Protein AF-A0A940B5H7-F1 (afdb_monomer)

pLDDT: mean 89.67, std 10.45, range [45.38, 97.81]

Nearest PDB structures (foldseek):
  7avo-assembly1_A  TM=5.463E-01  e=2.627E+00  Candidatus Actinomarina minuta
  7unh-assembly1_A  TM=2.927E-01  e=2.299E-01  synthetic construct
  7q37-assembly1_A  TM=5.299E-01  e=8.309E+00  Candidatus Actinomarina minuta
  7a0g-assembly1_DDD  TM=2.177E-01  e=2.404E+00  Serratia marcescens
  5i6j-assembly1_A-2  TM=1.287E-01  e=7.275E+00  Homo sapiens

Solvent-accessible surface area (backbone atoms only — not comparable to full-atom values): 13090 Å² total; per-residue (Å²): 108,76,65,59,54,52,54,50,51,63,57,44,53,58,41,49,51,51,33,53,53,52,30,56,53,29,53,53,48,30,78,74,63,68,39,66,37,37,50,30,42,30,53,18,36,49,27,46,37,49,20,54,51,47,50,56,52,44,53,71,75,38,75,88,57,79,77,91,67,60,62,39,54,58,22,48,41,50,20,31,48,23,45,26,48,21,45,53,62,63,37,95,54,92,68,90,49,66,70,54,49,52,50,23,49,54,55,27,50,51,51,27,51,50,47,23,70,74,70,68,47,46,72,57,30,49,59,42,29,54,38,45,22,46,26,48,31,30,27,54,42,27,25,60,62,49,61,57,60,57,79,64,55,53,49,52,50,53,51,47,53,51,52,29,53,50,23,51,56,42,35,80,73,46,57,75,72,54,15,55,52,24,42,52,52,20,51,52,44,45,50,50,50,50,51,50,41,50,51,51,43,52,51,39,59,75,68,64,50,56,42,55,30,47,26,17,44,24,41,39,36,27,53,48,26,50,51,42,26,80,72,42,58,76,71,55,21,55,51,25,49,53,51,25,48,52,25,48,54,50,24,53,59,20,45,52,48,43,58,75,75,107

Radius of gyration: 18.03 Å; Cα contacts (8 Å, |Δi|>4): 300; chains: 1; bounding box: 50×34×57 Å

Structure (mmCIF, N/CA/C/O backbone):
data_AF-A0A940B5H7-F1
#
_entry.id   AF-A0A940B5H7-F1
#
l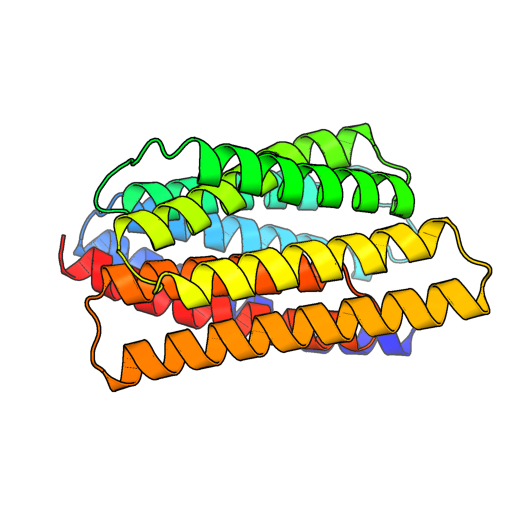oop_
_atom_site.group_PDB
_atom_site.id
_atom_site.type_symbol
_atom_site.label_atom_id
_atom_site.label_alt_id
_atom_site.label_comp_id
_atom_site.label_asym_id
_atom_site.label_entity_id
_atom_site.label_seq_id
_atom_site.pdbx_PDB_ins_code
_atom_site.Cartn_x
_atom_site.Cartn_y
_atom_site.Cartn_z
_atom_site.occupancy
_atom_site.B_iso_or_equiv
_atom_site.auth_seq_id
_atom_site.auth_comp_id
_atom_site.auth_asym_id
_atom_site.auth_atom_id
_atom_site.pdbx_PDB_model_num
ATOM 1 N N . MET A 1 1 ? 22.464 8.178 -12.416 1.00 49.28 1 MET A N 1
ATOM 2 C CA . MET A 1 1 ? 23.039 7.084 -11.591 1.00 49.28 1 MET A CA 1
ATOM 3 C C . MET A 1 1 ? 23.517 7.570 -10.222 1.00 49.28 1 MET A C 1
ATOM 5 O O . MET A 1 1 ? 22.815 7.302 -9.264 1.00 49.28 1 MET A O 1
ATOM 9 N N . ALA A 1 2 ? 24.623 8.319 -10.076 1.00 52.00 2 ALA A N 1
ATOM 10 C CA . ALA A 1 2 ? 25.066 8.790 -8.744 1.00 52.00 2 ALA A CA 1
ATOM 11 C C . ALA A 1 2 ? 24.099 9.803 -8.087 1.00 52.00 2 ALA A C 1
ATOM 13 O O . ALA A 1 2 ? 23.917 9.801 -6.873 1.00 52.00 2 ALA A O 1
ATOM 14 N N . GLU A 1 3 ? 23.453 10.645 -8.897 1.00 56.12 3 GLU A N 1
ATOM 15 C CA . GLU A 1 3 ? 22.497 11.657 -8.429 1.00 56.12 3 GLU A CA 1
ATOM 16 C C . GLU A 1 3 ? 21.170 11.028 -7.959 1.00 56.12 3 GLU A C 1
ATOM 18 O O . GLU A 1 3 ? 20.660 11.384 -6.899 1.00 56.12 3 GLU A O 1
ATOM 23 N N . ASP A 1 4 ? 20.674 10.009 -8.669 1.00 57.50 4 ASP A N 1
ATOM 24 C CA . ASP A 1 4 ? 19.438 9.288 -8.319 1.00 57.50 4 ASP A CA 1
ATOM 25 C C . ASP A 1 4 ? 19.580 8.471 -7.024 1.00 57.50 4 ASP A C 1
ATOM 27 O O . ASP A 1 4 ? 18.662 8.434 -6.200 1.00 57.50 4 ASP A O 1
ATOM 31 N N . VAL A 1 5 ? 20.756 7.869 -6.801 1.00 61.75 5 VAL A N 1
ATOM 32 C CA . VAL A 1 5 ? 21.091 7.156 -5.554 1.00 61.75 5 VAL A CA 1
ATOM 33 C C . VAL A 1 5 ? 21.125 8.127 -4.373 1.00 61.75 5 VAL A C 1
ATOM 35 O O . VAL A 1 5 ? 20.568 7.847 -3.312 1.00 61.75 5 VAL A O 1
ATOM 38 N N . PHE A 1 6 ? 21.718 9.308 -4.559 1.00 64.38 6 PHE A N 1
ATOM 39 C CA . PHE A 1 6 ? 21.801 10.322 -3.511 1.00 64.38 6 PHE A CA 1
ATOM 40 C C . PHE A 1 6 ? 20.422 10.881 -3.124 1.00 64.38 6 PHE A C 1
ATOM 42 O O . PHE A 1 6 ? 20.125 11.024 -1.936 1.00 64.38 6 PHE A O 1
ATOM 49 N N . VAL A 1 7 ? 19.550 11.140 -4.105 1.00 65.12 7 VAL A N 1
ATOM 50 C CA . VAL A 1 7 ? 18.165 11.578 -3.855 1.00 65.12 7 VAL A CA 1
ATOM 51 C C . VAL A 1 7 ? 17.375 10.499 -3.114 1.00 65.12 7 VAL A C 1
ATOM 53 O O . VAL A 1 7 ? 16.709 10.805 -2.125 1.00 65.12 7 VAL A O 1
ATOM 56 N N . SER A 1 8 ? 17.502 9.237 -3.526 1.00 64.06 8 SER A N 1
ATOM 57 C CA . SER A 1 8 ? 16.818 8.112 -2.876 1.00 64.06 8 SER A CA 1
ATOM 58 C C . SER A 1 8 ? 17.251 7.955 -1.411 1.00 64.06 8 SER A C 1
ATOM 60 O O . SER A 1 8 ? 16.407 7.815 -0.527 1.00 64.06 8 SER A O 1
ATOM 62 N N . LEU A 1 9 ? 18.551 8.092 -1.117 1.00 69.56 9 LEU A N 1
ATOM 63 C CA . LEU A 1 9 ? 19.082 8.068 0.253 1.00 69.56 9 LEU A CA 1
ATOM 64 C C . LEU A 1 9 ? 18.557 9.229 1.114 1.00 69.56 9 LEU A C 1
ATOM 66 O O . LEU A 1 9 ? 18.200 9.020 2.276 1.00 69.56 9 LEU A O 1
ATOM 70 N N . ILE A 1 10 ? 18.466 10.442 0.555 1.00 77.81 10 ILE A N 1
ATOM 71 C CA . ILE A 1 10 ? 17.907 11.608 1.261 1.00 77.81 10 ILE A CA 1
ATOM 72 C C . ILE A 1 10 ? 16.442 11.385 1.632 1.00 77.81 10 ILE A C 1
ATOM 74 O O . ILE A 1 10 ? 16.028 11.827 2.701 1.00 77.81 10 ILE A O 1
ATOM 78 N N . LEU A 1 11 ? 15.659 10.726 0.776 1.00 77.94 11 LEU A N 1
ATOM 79 C CA . LEU A 1 11 ? 14.243 10.452 1.033 1.00 77.94 11 LEU A CA 1
ATOM 80 C C . LEU A 1 11 ? 14.038 9.288 2.011 1.00 77.94 11 LEU A C 1
ATOM 82 O O . LEU A 1 11 ? 13.085 9.302 2.796 1.00 77.94 11 LEU A O 1
ATOM 86 N N . LEU A 1 12 ? 14.966 8.332 2.031 1.00 79.31 12 LEU A N 1
ATOM 87 C CA . LEU A 1 12 ? 14.898 7.160 2.896 1.00 79.31 12 LEU A CA 1
ATOM 88 C C . LEU A 1 12 ? 15.217 7.480 4.368 1.00 79.31 12 LEU A C 1
ATOM 90 O O . LEU A 1 12 ? 14.612 6.902 5.269 1.00 79.31 12 LEU A O 1
ATOM 94 N N . ILE A 1 13 ? 16.094 8.453 4.649 1.00 83.31 13 ILE A N 1
ATOM 95 C CA . ILE A 1 13 ? 16.407 8.886 6.028 1.00 83.31 13 ILE A CA 1
ATOM 96 C C . ILE A 1 13 ? 15.153 9.383 6.789 1.00 83.31 13 ILE A C 1
ATOM 98 O O . ILE A 1 13 ? 14.911 8.922 7.914 1.00 83.31 13 ILE A O 1
ATOM 102 N N . PRO A 1 14 ? 14.327 10.294 6.231 1.00 86.19 14 PRO A N 1
ATOM 103 C CA . PRO A 1 14 ? 13.038 10.660 6.802 1.00 86.19 14 PRO A CA 1
ATOM 104 C C . PRO A 1 14 ? 12.120 9.460 7.024 1.00 86.19 14 PRO A C 1
ATOM 106 O O . PRO A 1 14 ? 11.520 9.370 8.094 1.00 86.19 14 PRO A O 1
ATOM 109 N N . GLN A 1 15 ? 12.030 8.532 6.068 1.00 89.19 15 GLN A N 1
ATOM 110 C CA . GLN A 1 15 ? 11.175 7.349 6.186 1.00 89.19 15 GLN A CA 1
ATOM 111 C C . GLN A 1 15 ? 11.607 6.442 7.341 1.00 89.19 15 GLN A C 1
ATOM 113 O O . GLN A 1 15 ? 10.791 6.134 8.210 1.00 89.19 15 GLN A O 1
ATOM 118 N N . VAL A 1 16 ? 12.897 6.114 7.433 1.00 90.00 16 VAL A N 1
ATOM 119 C CA . VAL A 1 16 ? 13.492 5.352 8.546 1.00 90.00 16 VAL A CA 1
ATOM 120 C C . VAL A 1 16 ? 13.221 6.043 9.885 1.00 90.00 16 VAL A C 1
ATOM 122 O O . VAL A 1 16 ? 12.816 5.403 10.859 1.00 90.00 16 VAL A O 1
ATOM 125 N N . THR A 1 17 ? 13.380 7.368 9.936 1.00 90.94 17 THR A N 1
ATOM 126 C CA . THR A 1 17 ? 13.116 8.160 11.146 1.00 90.94 17 THR A CA 1
ATOM 127 C C . THR A 1 17 ? 11.639 8.091 11.541 1.00 90.94 17 THR A C 1
ATOM 129 O O . THR A 1 17 ? 11.314 7.851 12.706 1.00 90.94 17 THR A O 1
ATOM 132 N N . VAL A 1 18 ? 10.729 8.261 10.579 1.00 94.75 18 VAL A N 1
ATOM 133 C CA . VAL A 1 18 ? 9.282 8.156 10.794 1.00 94.75 18 VAL A CA 1
ATOM 134 C C . VAL A 1 18 ? 8.918 6.756 11.278 1.00 94.75 18 VAL A C 1
ATOM 136 O O . VAL A 1 18 ? 8.227 6.635 12.288 1.00 94.75 18 VAL A O 1
ATOM 139 N N . LEU A 1 19 ? 9.414 5.701 10.632 1.00 94.31 19 LEU A N 1
ATOM 140 C CA . LEU A 1 19 ? 9.164 4.318 11.035 1.00 94.31 19 LEU A CA 1
ATOM 141 C C . LEU A 1 19 ? 9.640 4.053 12.468 1.00 94.31 19 LEU A C 1
ATOM 143 O O . LEU A 1 19 ? 8.871 3.522 13.269 1.00 94.31 19 LEU A O 1
ATOM 147 N N . ALA A 1 20 ? 10.843 4.499 12.841 1.00 94.75 20 ALA A N 1
ATOM 148 C CA . ALA A 1 20 ? 11.355 4.362 14.206 1.00 94.75 20 ALA A CA 1
ATOM 149 C C . ALA A 1 20 ? 10.456 5.061 15.247 1.00 94.75 20 ALA A C 1
ATOM 151 O O . ALA A 1 20 ? 10.146 4.492 16.301 1.00 94.75 20 ALA A O 1
ATOM 152 N N . LEU A 1 21 ? 9.971 6.269 14.941 1.00 96.50 21 LEU A N 1
ATOM 153 C CA . LEU A 1 21 ? 9.022 6.985 15.799 1.00 96.50 21 LEU A CA 1
ATOM 154 C C . LEU A 1 21 ? 7.681 6.246 15.906 1.00 96.50 21 LEU A C 1
ATOM 156 O O . LEU A 1 21 ? 7.129 6.121 17.003 1.00 96.50 21 LEU A O 1
ATOM 160 N N . LEU A 1 22 ? 7.159 5.721 14.796 1.00 96.69 22 LEU A N 1
ATOM 161 C CA . LEU A 1 22 ? 5.904 4.968 14.777 1.00 96.69 22 LEU A CA 1
ATOM 162 C C . LEU A 1 22 ? 6.018 3.637 15.535 1.00 96.69 22 LEU A C 1
ATOM 164 O O . LEU A 1 22 ? 5.068 3.260 16.227 1.00 96.69 22 LEU A O 1
ATOM 168 N N . VAL A 1 23 ? 7.175 2.966 15.495 1.00 96.81 23 VAL A N 1
ATOM 169 C CA . VAL A 1 23 ? 7.475 1.800 16.345 1.00 96.81 23 VAL A CA 1
ATOM 170 C C . VAL A 1 23 ? 7.365 2.191 17.819 1.00 96.81 23 VAL A C 1
ATOM 172 O O . VAL A 1 23 ? 6.607 1.564 18.562 1.00 96.81 23 VAL A O 1
ATOM 175 N N . ALA A 1 24 ? 8.038 3.264 18.246 1.00 95.62 24 ALA A N 1
ATOM 176 C CA . ALA A 1 24 ? 7.990 3.724 19.635 1.00 95.62 24 ALA A CA 1
ATOM 177 C C . ALA A 1 24 ? 6.558 4.072 20.090 1.00 95.62 24 ALA A C 1
ATOM 179 O O . ALA A 1 24 ? 6.124 3.667 21.175 1.00 95.62 24 ALA A O 1
ATOM 180 N N . VAL A 1 25 ? 5.791 4.765 19.242 1.00 94.44 25 VAL A N 1
ATOM 181 C CA . VAL A 1 25 ? 4.377 5.085 19.498 1.00 94.44 25 VAL A CA 1
ATOM 182 C C . VAL A 1 25 ? 3.536 3.814 19.647 1.00 94.44 25 VAL A C 1
ATOM 184 O O . VAL A 1 25 ? 2.730 3.717 20.577 1.00 94.44 25 VAL A O 1
ATOM 187 N N . THR A 1 26 ? 3.741 2.824 18.778 1.00 94.50 26 THR A N 1
ATOM 188 C CA . THR A 1 26 ? 2.962 1.578 18.776 1.00 94.50 26 THR A CA 1
ATOM 189 C C . THR A 1 26 ? 3.304 0.688 19.976 1.00 94.50 26 THR A C 1
ATOM 191 O O . THR A 1 26 ? 2.398 0.132 20.597 1.00 94.50 26 THR A O 1
ATOM 194 N N . ILE A 1 27 ? 4.568 0.643 20.421 1.00 95.25 27 ILE A N 1
ATOM 195 C CA . ILE A 1 27 ? 4.949 0.008 21.700 1.00 95.25 27 ILE A CA 1
ATOM 196 C C . ILE A 1 27 ? 4.182 0.648 22.866 1.00 95.25 27 ILE A C 1
ATOM 198 O O . ILE A 1 27 ? 3.672 -0.049 23.749 1.00 95.25 27 ILE A O 1
ATOM 202 N N . GLY A 1 28 ? 4.048 1.977 22.858 1.00 92.25 28 GLY A N 1
ATOM 203 C CA . GLY A 1 28 ? 3.231 2.700 23.830 1.00 92.25 28 GLY A CA 1
ATOM 204 C C . GLY A 1 28 ? 1.756 2.280 23.814 1.00 92.25 28 GLY A C 1
ATOM 205 O O . GLY A 1 28 ? 1.142 2.181 24.877 1.00 92.25 28 GLY A O 1
ATOM 206 N N . MET A 1 29 ? 1.190 1.986 22.638 1.00 93.12 29 MET A N 1
ATOM 207 C CA . MET A 1 29 ? -0.180 1.469 22.505 1.00 93.12 29 MET A CA 1
ATOM 208 C C . MET A 1 29 ? -0.328 0.069 23.110 1.00 93.12 29 MET A C 1
ATOM 210 O O . MET A 1 29 ? -1.293 -0.170 23.839 1.00 93.12 29 MET A O 1
ATOM 214 N N . ILE A 1 30 ? 0.639 -0.826 22.873 1.00 93.81 30 ILE A N 1
ATOM 215 C CA . ILE A 1 30 ? 0.649 -2.188 23.435 1.00 93.81 30 ILE A CA 1
ATOM 216 C C . ILE A 1 30 ? 0.641 -2.130 24.961 1.00 93.81 30 ILE A C 1
ATOM 218 O O . ILE A 1 30 ? -0.200 -2.762 25.592 1.00 93.81 30 ILE A O 1
ATOM 222 N N . ARG A 1 31 ? 1.517 -1.313 25.560 1.00 92.31 31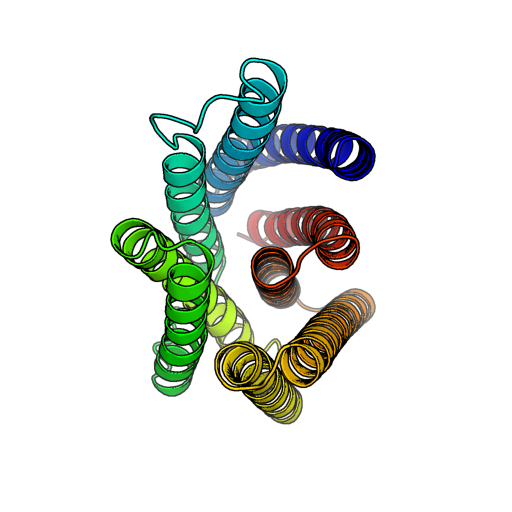 ARG A N 1
ATOM 223 C CA . ARG A 1 31 ? 1.605 -1.173 27.024 1.00 92.31 31 ARG A CA 1
ATOM 224 C C . ARG A 1 31 ? 0.311 -0.670 27.669 1.00 92.31 31 ARG A C 1
ATOM 226 O O . ARG A 1 31 ? 0.081 -0.949 28.838 1.00 92.31 31 ARG A O 1
ATOM 233 N N . ARG A 1 32 ? -0.505 0.094 26.936 1.00 90.38 32 ARG A N 1
ATOM 234 C CA . ARG A 1 32 ? -1.756 0.679 27.447 1.00 90.38 32 ARG A CA 1
ATOM 235 C C . ARG A 1 32 ? -2.974 -0.217 27.254 1.00 90.38 32 ARG A C 1
ATOM 237 O O . ARG A 1 32 ? -3.865 -0.180 28.089 1.00 90.38 32 ARG A O 1
ATOM 244 N N . THR A 1 33 ? -3.032 -0.956 26.149 1.00 90.62 33 THR A N 1
ATOM 245 C CA . THR A 1 33 ? -4.258 -1.654 25.716 1.00 90.62 33 THR A CA 1
ATOM 246 C C . THR A 1 33 ? -4.117 -3.170 25.642 1.00 90.62 33 THR A C 1
ATOM 248 O O . THR A 1 33 ? -5.121 -3.868 25.645 1.00 90.62 33 THR A O 1
ATOM 251 N N . GLY A 1 34 ? -2.897 -3.706 25.524 1.00 88.19 34 GLY A N 1
ATOM 252 C CA . GLY A 1 34 ? -2.678 -5.132 25.257 1.00 88.19 34 GLY A CA 1
ATOM 253 C C . GLY A 1 34 ? -3.253 -5.619 23.917 1.00 88.19 34 GLY A C 1
ATOM 254 O O . GLY A 1 34 ? -3.374 -6.823 23.708 1.00 88.19 34 GLY A O 1
ATOM 255 N N . SER A 1 35 ? -3.629 -4.711 23.007 1.00 92.88 35 SER A N 1
ATOM 256 C CA . SER A 1 35 ? -4.325 -5.061 21.765 1.00 92.88 35 SER A CA 1
ATOM 257 C C . SER A 1 35 ? -3.445 -5.868 20.808 1.00 92.88 35 SER A C 1
ATOM 259 O O . SER A 1 35 ? -2.360 -5.426 20.425 1.00 92.88 35 SER A O 1
ATOM 261 N N . ILE A 1 36 ? -3.955 -7.010 20.331 1.00 93.69 36 ILE A N 1
ATOM 262 C CA . ILE A 1 36 ? -3.268 -7.847 19.334 1.00 93.69 36 ILE A CA 1
ATOM 263 C C . ILE A 1 36 ? -3.014 -7.098 18.017 1.00 93.69 36 ILE A C 1
ATOM 265 O O . ILE A 1 36 ? -1.987 -7.299 17.378 1.00 93.69 36 ILE A O 1
ATOM 269 N N . THR A 1 37 ? -3.899 -6.167 17.647 1.00 94.12 37 THR A N 1
ATOM 270 C CA . THR A 1 37 ? -3.709 -5.289 16.485 1.00 94.12 37 THR A CA 1
ATOM 271 C C . THR A 1 37 ? -2.467 -4.422 16.648 1.00 94.12 37 THR A C 1
ATOM 273 O O . THR A 1 37 ? -1.697 -4.278 15.705 1.00 94.12 37 THR A O 1
ATOM 276 N N . ALA A 1 38 ? -2.237 -3.870 17.844 1.00 94.81 38 ALA A N 1
ATOM 277 C CA . ALA A 1 38 ? -1.039 -3.079 18.114 1.00 94.81 38 ALA A CA 1
ATOM 278 C C . ALA A 1 38 ? 0.230 -3.949 18.090 1.00 94.81 38 ALA A C 1
ATOM 280 O O . ALA A 1 38 ? 1.275 -3.481 17.647 1.00 94.81 38 ALA A O 1
ATOM 281 N N . VAL A 1 39 ? 0.133 -5.217 18.508 1.00 96.12 39 VAL A N 1
ATOM 282 C CA . VAL A 1 39 ? 1.235 -6.187 18.410 1.00 96.12 39 VAL A CA 1
ATOM 283 C C . VAL A 1 39 ? 1.577 -6.485 16.948 1.00 96.12 39 VAL A C 1
ATOM 285 O O . VAL A 1 39 ? 2.731 -6.336 16.559 1.00 96.12 39 VAL A O 1
ATOM 288 N N . PHE A 1 40 ? 0.602 -6.834 16.104 1.00 97.00 40 PHE A N 1
ATOM 289 C CA . PHE A 1 40 ? 0.875 -7.046 14.676 1.00 97.00 40 PHE A CA 1
ATOM 290 C C . PHE A 1 40 ? 1.415 -5.784 14.000 1.00 97.00 40 PHE A C 1
ATOM 292 O O . PHE A 1 40 ? 2.356 -5.871 13.212 1.00 97.00 40 PHE A O 1
ATOM 299 N N . LEU A 1 41 ? 0.889 -4.612 14.367 1.00 96.56 41 LEU A N 1
ATOM 300 C CA . LEU A 1 41 ? 1.345 -3.342 13.819 1.00 96.56 41 LEU A CA 1
ATOM 301 C C . LEU A 1 41 ? 2.797 -3.037 14.203 1.00 96.56 41 LEU A C 1
ATOM 303 O O . LEU A 1 41 ? 3.558 -2.605 13.344 1.00 96.56 41 LEU A O 1
ATOM 307 N N . VAL A 1 42 ? 3.215 -3.277 15.455 1.00 96.75 42 VAL A N 1
ATOM 308 C CA . VAL A 1 42 ? 4.615 -3.025 15.833 1.00 96.75 42 VAL A CA 1
ATOM 309 C C . VAL A 1 42 ? 5.560 -3.965 15.095 1.00 96.75 42 VAL A C 1
ATOM 311 O O . VAL A 1 42 ? 6.564 -3.499 14.571 1.00 96.75 42 VAL A O 1
ATOM 314 N N . PHE A 1 43 ? 5.215 -5.254 14.972 1.00 96.31 43 PHE A N 1
ATOM 315 C CA . PHE A 1 43 ? 6.023 -6.197 14.197 1.00 96.31 43 PHE A CA 1
ATOM 316 C C . PHE A 1 43 ? 6.113 -5.771 12.732 1.00 96.31 43 PHE A C 1
ATOM 318 O O . PHE A 1 43 ? 7.206 -5.761 12.177 1.00 96.31 43 PHE A O 1
ATOM 325 N N . CYS A 1 44 ? 4.996 -5.347 12.135 1.00 96.06 44 CYS A N 1
ATOM 326 C CA . CYS A 1 44 ? 4.967 -4.809 10.780 1.00 96.06 44 CYS A CA 1
ATOM 327 C C . CYS A 1 44 ? 5.926 -3.623 10.611 1.00 96.06 44 CYS A C 1
ATOM 329 O O . CYS A 1 44 ? 6.756 -3.640 9.710 1.00 96.06 44 CYS A O 1
ATOM 331 N N . LEU A 1 45 ? 5.836 -2.610 11.479 1.00 96.50 45 LEU A N 1
ATOM 332 C CA . LEU A 1 45 ? 6.665 -1.404 11.391 1.00 96.50 45 LEU A CA 1
ATOM 333 C C . LEU A 1 45 ? 8.146 -1.694 11.658 1.00 96.50 45 LEU A C 1
ATOM 335 O O . LEU A 1 45 ? 9.009 -1.085 11.039 1.00 96.50 45 LEU A O 1
ATOM 339 N N . THR A 1 46 ? 8.451 -2.624 12.565 1.00 95.38 46 THR A N 1
ATOM 340 C CA . THR A 1 46 ? 9.827 -3.051 12.841 1.00 95.38 46 THR A CA 1
ATOM 341 C C . THR A 1 46 ? 10.428 -3.810 11.660 1.00 95.38 46 THR A C 1
ATOM 343 O O . THR A 1 46 ? 11.576 -3.557 11.311 1.00 95.38 46 THR A O 1
ATOM 346 N N . LEU A 1 47 ? 9.666 -4.702 11.021 1.00 94.25 47 LEU A N 1
ATOM 347 C CA . LEU A 1 47 ? 10.111 -5.417 9.820 1.00 94.25 47 LEU A CA 1
ATOM 348 C C . LEU A 1 47 ? 10.312 -4.466 8.640 1.00 94.25 47 LEU A C 1
ATOM 350 O O . LEU A 1 47 ? 11.310 -4.585 7.938 1.00 94.25 47 LEU A O 1
ATOM 354 N N . TRP A 1 48 ? 9.421 -3.484 8.486 1.00 92.75 48 TRP A N 1
ATOM 355 C CA . TRP A 1 48 ? 9.576 -2.419 7.498 1.00 92.75 48 TRP A CA 1
ATOM 356 C C . TRP A 1 48 ? 10.861 -1.624 7.738 1.00 92.75 48 TRP A C 1
ATOM 358 O O . TRP A 1 48 ? 11.698 -1.508 6.851 1.00 92.75 48 TRP A O 1
ATOM 368 N N . LEU A 1 49 ? 11.067 -1.161 8.975 1.00 92.31 49 LEU A N 1
ATOM 369 C CA . LEU A 1 49 ? 12.266 -0.425 9.370 1.00 92.31 49 LEU A CA 1
ATOM 370 C C . LEU A 1 49 ? 13.544 -1.231 9.115 1.00 92.31 49 LEU A C 1
ATOM 372 O O . LEU A 1 49 ? 14.532 -0.670 8.654 1.00 92.31 49 LEU A O 1
ATOM 376 N N . PHE A 1 50 ? 13.547 -2.529 9.426 1.00 89.56 50 PHE A N 1
ATOM 377 C CA . PHE A 1 50 ? 14.708 -3.377 9.171 1.00 89.56 50 PHE A CA 1
ATOM 378 C C . PHE A 1 50 ? 14.947 -3.621 7.685 1.00 89.56 50 PHE A C 1
ATOM 380 O O . PHE A 1 50 ? 16.111 -3.664 7.298 1.00 89.56 50 PHE A O 1
ATOM 387 N N . SER A 1 51 ? 13.894 -3.733 6.870 1.00 87.38 51 SER A N 1
ATOM 388 C CA . SER A 1 51 ? 14.039 -3.807 5.414 1.00 87.38 51 SER A CA 1
ATOM 389 C C . SER A 1 51 ? 14.715 -2.544 4.872 1.00 87.38 51 SER A C 1
ATOM 391 O O . SER A 1 51 ? 15.766 -2.636 4.239 1.00 87.38 51 SER A O 1
ATOM 393 N N . ASP A 1 52 ? 14.197 -1.365 5.240 1.00 85.38 52 ASP A N 1
ATOM 394 C CA . ASP A 1 52 ? 14.737 -0.073 4.801 1.00 85.38 52 ASP A CA 1
ATOM 395 C C . ASP A 1 52 ? 16.182 0.131 5.292 1.00 85.38 52 ASP A C 1
ATOM 397 O O . ASP A 1 52 ? 17.058 0.526 4.525 1.00 85.38 52 ASP A O 1
ATOM 401 N N . LEU A 1 53 ? 16.472 -0.174 6.564 1.00 84.88 53 LEU A N 1
ATOM 402 C CA . LEU A 1 53 ? 17.826 -0.062 7.119 1.00 84.88 53 LEU A CA 1
ATOM 403 C C . LEU A 1 53 ? 18.807 -1.025 6.454 1.00 84.88 53 LEU A C 1
ATOM 405 O O . LEU A 1 53 ? 19.954 -0.651 6.217 1.00 84.88 53 LEU A O 1
ATOM 409 N N . TYR A 1 54 ? 18.384 -2.259 6.178 1.00 80.81 54 TYR A N 1
ATOM 410 C CA . TYR A 1 54 ? 19.233 -3.238 5.514 1.00 80.81 54 TYR A CA 1
ATOM 411 C C . TYR A 1 54 ? 19.572 -2.789 4.096 1.00 80.81 54 TYR A C 1
ATOM 413 O O . TYR A 1 54 ? 20.738 -2.851 3.714 1.00 80.81 54 TYR A O 1
ATOM 421 N N . TRP A 1 55 ? 18.587 -2.253 3.372 1.00 76.19 55 TRP A N 1
ATOM 422 C CA . TRP A 1 55 ? 18.788 -1.677 2.047 1.00 76.19 55 TRP A CA 1
ATOM 423 C C . TRP A 1 55 ? 19.786 -0.510 2.084 1.00 76.19 55 TRP A C 1
ATOM 425 O O . TRP A 1 55 ? 20.801 -0.555 1.395 1.00 76.19 55 TRP A O 1
ATOM 435 N N . VAL A 1 56 ? 19.592 0.468 2.986 1.00 75.94 56 VAL A N 1
ATOM 436 C CA . VAL A 1 56 ? 20.539 1.589 3.171 1.00 75.94 56 VAL A CA 1
ATOM 437 C C . VAL A 1 56 ? 21.950 1.085 3.454 1.00 75.94 56 VAL A C 1
ATOM 439 O O . VAL A 1 56 ? 22.909 1.543 2.838 1.00 75.94 56 VAL A O 1
ATOM 442 N N . ILE A 1 57 ? 22.104 0.185 4.426 1.00 78.50 57 ILE A N 1
ATOM 443 C CA . ILE A 1 57 ? 23.425 -0.265 4.869 1.00 78.50 57 ILE A CA 1
ATOM 444 C C . ILE A 1 57 ? 24.120 -1.044 3.753 1.00 78.50 57 ILE A C 1
ATOM 446 O O . ILE A 1 57 ? 25.303 -0.814 3.508 1.00 78.50 57 ILE A O 1
ATOM 450 N N . TYR A 1 58 ? 23.404 -1.937 3.071 1.00 73.25 58 TYR A N 1
ATOM 451 C CA . TYR A 1 58 ? 23.985 -2.777 2.033 1.00 73.25 58 TYR A CA 1
ATOM 452 C C . TYR A 1 58 ? 24.442 -1.960 0.823 1.00 73.25 58 TYR A C 1
ATOM 454 O O . TYR A 1 58 ? 25.604 -2.078 0.440 1.00 73.25 58 TYR A O 1
ATOM 462 N N . ASP A 1 59 ? 23.592 -1.075 0.297 1.00 71.81 59 ASP A N 1
ATOM 463 C CA . ASP A 1 59 ? 23.929 -0.251 -0.872 1.00 71.81 59 ASP A CA 1
ATOM 464 C C . ASP A 1 59 ? 25.099 0.701 -0.592 1.00 71.81 59 ASP A C 1
ATOM 466 O O . ASP A 1 59 ? 25.922 0.961 -1.468 1.00 71.81 59 ASP A O 1
ATOM 470 N N . ASN A 1 60 ? 25.233 1.185 0.649 1.00 71.12 60 ASN A N 1
ATOM 471 C CA . ASN A 1 60 ? 26.378 2.010 1.041 1.00 71.12 60 ASN A CA 1
ATOM 472 C C . ASN A 1 60 ? 27.661 1.193 1.252 1.00 71.12 60 ASN A C 1
ATOM 474 O O . ASN A 1 60 ? 28.753 1.684 0.967 1.00 71.12 60 ASN A O 1
ATOM 478 N N . MET A 1 61 ? 27.562 -0.026 1.790 1.00 74.25 61 MET A N 1
ATOM 479 C CA . MET A 1 61 ? 28.736 -0.854 2.089 1.00 74.25 61 MET A CA 1
ATOM 480 C C . MET A 1 61 ? 29.247 -1.636 0.875 1.00 74.25 61 MET A C 1
ATOM 482 O O . MET A 1 61 ? 30.446 -1.907 0.796 1.00 74.25 61 MET A O 1
ATOM 486 N N . PHE A 1 62 ? 28.364 -2.002 -0.056 1.00 73.44 62 PHE A N 1
ATOM 487 C CA . PHE A 1 62 ? 28.658 -2.895 -1.176 1.00 73.44 62 PHE A CA 1
ATOM 488 C C . PHE A 1 62 ? 27.989 -2.442 -2.492 1.00 73.44 62 PHE A C 1
ATOM 490 O O . PHE A 1 62 ? 27.275 -3.228 -3.111 1.00 73.44 62 PHE A O 1
ATOM 497 N N . PRO A 1 63 ? 28.252 -1.212 -2.976 1.00 64.88 63 PRO A N 1
ATOM 498 C CA . PRO A 1 63 ? 27.539 -0.616 -4.116 1.00 64.88 63 PRO A CA 1
ATOM 499 C C . PRO A 1 63 ? 27.701 -1.368 -5.449 1.00 64.88 63 PRO A C 1
ATOM 501 O O . PRO A 1 63 ? 26.899 -1.187 -6.359 1.00 64.88 63 PRO A O 1
ATOM 504 N N . GLU A 1 64 ? 28.737 -2.199 -5.590 1.00 69.12 64 GLU A N 1
ATOM 505 C CA . GLU A 1 64 ? 29.031 -2.953 -6.821 1.00 69.12 64 GLU A CA 1
ATOM 506 C C . GLU A 1 64 ? 28.732 -4.455 -6.703 1.00 69.12 64 GLU A C 1
ATOM 508 O O . GLU A 1 64 ? 28.915 -5.206 -7.663 1.00 69.12 64 GLU A O 1
ATOM 513 N N . ILE A 1 65 ? 28.300 -4.924 -5.528 1.00 66.00 65 ILE A N 1
ATOM 514 C CA . ILE A 1 65 ? 28.054 -6.347 -5.291 1.00 66.00 65 ILE A CA 1
ATOM 515 C C . ILE A 1 65 ? 26.552 -6.581 -5.281 1.00 66.00 65 ILE A C 1
ATOM 517 O O . ILE A 1 65 ? 25.813 -5.964 -4.522 1.00 66.00 65 ILE A O 1
ATOM 521 N N . ARG A 1 66 ? 26.099 -7.527 -6.105 1.00 56.28 66 ARG A N 1
ATOM 522 C CA . ARG A 1 66 ? 24.718 -7.999 -6.045 1.00 56.28 66 ARG A CA 1
ATOM 523 C C . ARG A 1 66 ? 24.468 -8.653 -4.688 1.00 56.28 66 ARG A C 1
ATOM 525 O O . ARG A 1 66 ? 25.210 -9.559 -4.304 1.00 56.28 66 ARG A O 1
ATOM 532 N N . MET A 1 67 ? 23.410 -8.224 -4.005 1.00 58.34 67 MET A N 1
ATOM 533 C CA . MET A 1 67 ? 23.025 -8.732 -2.691 1.00 58.34 67 MET A CA 1
ATOM 534 C C . MET A 1 67 ? 22.920 -10.269 -2.690 1.00 58.34 67 MET A C 1
ATOM 536 O O . MET A 1 67 ? 22.055 -10.818 -3.368 1.00 58.34 67 MET A O 1
ATOM 540 N N . PRO A 1 68 ? 23.809 -10.996 -1.976 1.00 45.38 68 PRO A N 1
ATOM 541 C CA . PRO A 1 68 ? 23.912 -12.454 -2.084 1.00 45.38 68 PRO A CA 1
ATOM 542 C C . PRO A 1 68 ? 22.806 -13.187 -1.314 1.00 45.38 68 PRO A C 1
ATOM 544 O O . PRO A 1 68 ? 22.599 -14.382 -1.514 1.00 45.38 68 PRO A O 1
ATOM 547 N N . PHE A 1 69 ? 22.120 -12.481 -0.412 1.00 53.31 69 PHE A N 1
ATOM 548 C CA . PHE A 1 69 ? 20.967 -12.958 0.335 1.00 53.31 69 PHE A CA 1
ATOM 549 C C . PHE A 1 69 ? 20.058 -11.762 0.581 1.00 53.31 69 PHE A C 1
ATOM 551 O O . PHE A 1 69 ? 20.429 -10.853 1.323 1.00 53.31 69 PHE A O 1
ATOM 558 N N . ALA A 1 70 ? 18.894 -11.738 -0.047 1.00 60.03 70 ALA A N 1
ATOM 559 C CA . ALA A 1 70 ? 17.992 -10.614 0.058 1.00 60.03 70 ALA A CA 1
ATOM 560 C C . ALA A 1 70 ? 17.227 -10.632 1.388 1.00 60.03 70 ALA A C 1
ATOM 562 O O . ALA A 1 70 ? 16.054 -10.981 1.500 1.00 60.03 70 ALA A O 1
ATOM 563 N N . ALA A 1 71 ? 17.929 -10.317 2.474 1.00 60.31 71 ALA A N 1
ATOM 564 C CA . ALA A 1 71 ? 17.315 -10.256 3.795 1.00 60.31 71 ALA A CA 1
ATOM 565 C C . ALA A 1 71 ? 16.231 -9.161 3.873 1.00 60.31 71 ALA A C 1
ATOM 567 O O . ALA A 1 71 ? 15.298 -9.294 4.667 1.00 60.31 71 ALA A O 1
ATOM 568 N N . ASN A 1 72 ? 16.308 -8.136 3.013 1.00 71.44 72 ASN A N 1
ATOM 569 C CA . ASN A 1 72 ? 15.215 -7.196 2.749 1.00 71.44 72 ASN A CA 1
ATOM 570 C C . ASN A 1 72 ? 13.958 -7.927 2.268 1.00 71.44 72 ASN A C 1
ATOM 572 O O . ASN A 1 72 ? 12.891 -7.672 2.805 1.00 71.44 72 ASN A O 1
ATOM 576 N N . GLU A 1 73 ? 14.061 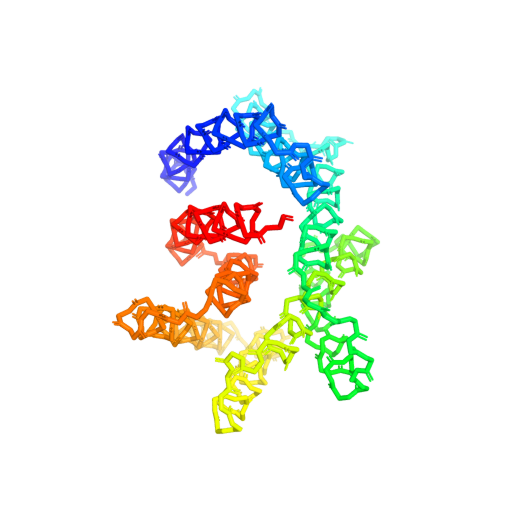-8.898 1.363 1.00 72.69 73 GLU A N 1
ATOM 577 C CA . GLU A 1 73 ? 12.905 -9.644 0.843 1.00 72.69 73 GLU A CA 1
ATOM 578 C C . GLU A 1 73 ? 12.225 -10.506 1.911 1.00 72.69 73 GLU A C 1
ATOM 580 O O . GLU A 1 73 ? 10.997 -10.572 1.981 1.00 72.69 73 GLU A O 1
ATOM 585 N N . ILE A 1 74 ? 12.997 -11.139 2.802 1.00 78.94 74 ILE A N 1
ATOM 586 C CA . ILE A 1 74 ? 12.430 -11.851 3.963 1.00 78.94 74 ILE A CA 1
ATOM 587 C C . ILE A 1 74 ? 11.732 -10.854 4.902 1.00 78.94 74 ILE A C 1
ATOM 589 O O . ILE A 1 74 ? 10.662 -11.150 5.457 1.00 78.94 74 ILE A O 1
ATOM 593 N N . GLY A 1 75 ? 12.328 -9.671 5.067 1.00 83.38 75 GLY A N 1
ATOM 594 C CA . GLY A 1 75 ? 11.749 -8.541 5.786 1.00 83.38 75 GLY A CA 1
ATOM 595 C C . GLY A 1 75 ? 10.419 -8.094 5.181 1.00 83.38 75 GLY A C 1
ATOM 596 O O . GLY A 1 75 ? 9.425 -8.032 5.902 1.00 83.38 75 GLY A O 1
ATOM 597 N N . GLU A 1 76 ? 10.366 -7.872 3.869 1.00 84.75 76 GLU A N 1
ATOM 598 C CA . GLU A 1 76 ? 9.185 -7.448 3.110 1.00 84.75 76 GLU A CA 1
ATOM 599 C C . GLU A 1 76 ? 8.083 -8.507 3.121 1.00 84.75 76 GLU A C 1
ATOM 601 O O . GLU A 1 76 ? 6.928 -8.200 3.419 1.00 84.75 76 GLU A O 1
ATOM 606 N N . PHE A 1 77 ? 8.429 -9.777 2.902 1.00 89.75 77 PHE A N 1
ATOM 607 C CA . PHE A 1 77 ? 7.496 -10.897 3.021 1.00 89.75 77 PHE A CA 1
ATOM 608 C C . PHE A 1 77 ? 6.824 -10.909 4.400 1.00 89.75 77 PHE A C 1
ATOM 610 O O . PHE A 1 77 ? 5.597 -10.983 4.530 1.00 89.75 77 PHE A O 1
ATOM 617 N N . SER A 1 78 ? 7.630 -10.790 5.456 1.00 91.12 78 SER A N 1
ATOM 618 C CA . SER A 1 78 ? 7.138 -10.782 6.832 1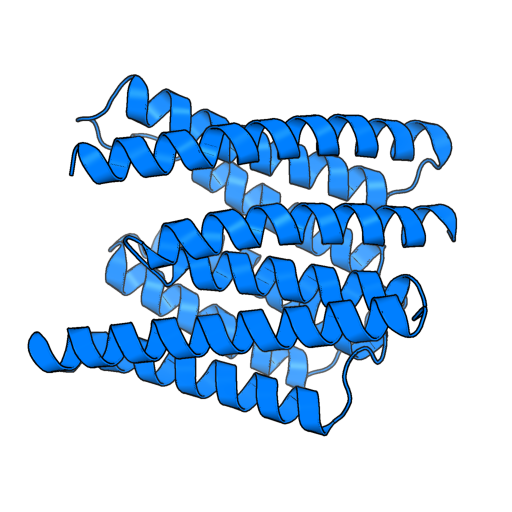.00 91.12 78 SER A CA 1
ATOM 619 C C . SER A 1 78 ? 6.330 -9.514 7.130 1.00 91.12 78 SER A C 1
ATOM 621 O O . SER A 1 78 ? 5.294 -9.578 7.795 1.00 91.12 78 SER A O 1
ATOM 623 N N . MET A 1 79 ? 6.761 -8.364 6.609 1.00 94.50 79 MET A N 1
ATOM 624 C CA . MET A 1 79 ? 6.068 -7.082 6.710 1.00 94.50 79 MET A CA 1
ATOM 625 C C . MET A 1 79 ? 4.683 -7.157 6.064 1.00 94.50 79 MET A C 1
ATOM 627 O O . MET A 1 79 ? 3.704 -6.733 6.682 1.00 94.50 79 MET A O 1
ATOM 631 N N . PHE A 1 80 ? 4.555 -7.748 4.875 1.00 95.06 80 PHE A N 1
ATOM 632 C CA . PHE A 1 80 ? 3.267 -7.954 4.218 1.00 95.06 80 PHE A CA 1
ATOM 633 C C . PHE A 1 80 ? 2.367 -8.895 5.027 1.00 95.06 80 PHE A C 1
ATOM 635 O O . PHE A 1 80 ? 1.202 -8.570 5.272 1.00 95.06 80 PHE A O 1
ATOM 642 N N . LEU A 1 81 ? 2.889 -10.009 5.553 1.00 95.50 81 LEU A N 1
ATOM 643 C CA . LEU A 1 81 ? 2.108 -10.883 6.438 1.00 95.50 81 LEU A CA 1
ATOM 644 C C . LEU A 1 81 ? 1.588 -10.132 7.672 1.00 95.50 81 LEU A C 1
ATOM 646 O O . LEU A 1 81 ? 0.404 -10.241 8.007 1.00 95.50 81 LEU A O 1
ATOM 650 N N . MET A 1 82 ? 2.442 -9.341 8.326 1.00 96.81 82 MET A N 1
ATOM 651 C CA . MET A 1 82 ? 2.063 -8.563 9.508 1.00 96.81 82 MET A CA 1
ATOM 652 C C . MET A 1 82 ? 1.115 -7.406 9.169 1.00 96.81 82 MET A C 1
ATOM 654 O O . MET A 1 82 ? 0.208 -7.113 9.953 1.00 96.81 82 MET A O 1
ATOM 658 N N . SER A 1 83 ? 1.238 -6.809 7.982 1.00 96.94 83 SER A N 1
ATOM 659 C CA . SER A 1 83 ? 0.296 -5.813 7.456 1.00 96.94 83 SER A CA 1
ATOM 660 C C . SER A 1 83 ? -1.094 -6.423 7.301 1.00 96.94 83 SER A C 1
ATOM 662 O O . SER A 1 83 ? -2.070 -5.918 7.859 1.00 96.94 83 SER A O 1
ATOM 664 N N . ALA A 1 84 ? -1.193 -7.570 6.622 1.00 96.44 84 ALA A N 1
ATOM 665 C CA . ALA A 1 84 ? -2.457 -8.279 6.453 1.00 96.44 84 ALA A CA 1
ATOM 666 C C . ALA A 1 84 ? -3.039 -8.746 7.795 1.00 96.44 84 ALA A C 1
ATOM 668 O O . ALA A 1 84 ? -4.255 -8.670 7.995 1.00 96.44 84 ALA A O 1
ATOM 669 N N . ALA A 1 85 ? -2.203 -9.218 8.725 1.00 96.12 85 ALA A N 1
ATOM 670 C CA . ALA A 1 85 ? -2.631 -9.606 10.068 1.00 96.12 85 ALA A CA 1
ATOM 671 C C . ALA A 1 85 ? -3.213 -8.412 10.839 1.00 96.12 85 ALA A C 1
ATOM 673 O O . ALA A 1 85 ? -4.312 -8.524 11.381 1.00 96.12 85 ALA A O 1
ATOM 674 N N . THR A 1 86 ? -2.537 -7.259 10.796 1.00 97.00 86 THR A N 1
ATOM 675 C CA . THR A 1 86 ? -2.994 -5.998 11.403 1.00 97.00 86 THR A CA 1
ATOM 676 C C . THR A 1 86 ? -4.332 -5.549 10.821 1.00 97.00 86 THR A C 1
ATOM 678 O O . THR A 1 86 ? -5.267 -5.229 11.558 1.00 97.00 86 THR A O 1
ATOM 681 N N . ILE A 1 87 ? -4.460 -5.559 9.490 1.00 96.75 87 ILE A N 1
ATOM 682 C CA . ILE A 1 87 ? -5.699 -5.159 8.814 1.00 96.75 87 ILE A CA 1
ATOM 683 C C . ILE A 1 87 ? -6.849 -6.089 9.212 1.00 96.75 87 ILE A C 1
ATOM 685 O O . ILE A 1 87 ? -7.945 -5.631 9.543 1.00 96.75 87 ILE A O 1
ATOM 689 N N . ASN A 1 88 ? -6.602 -7.399 9.220 1.00 94.62 88 ASN A N 1
ATOM 690 C CA . ASN A 1 88 ? -7.612 -8.394 9.558 1.00 94.62 88 ASN A CA 1
ATOM 691 C C . ASN A 1 88 ? -8.008 -8.375 11.041 1.00 94.62 88 ASN A C 1
ATOM 693 O O . ASN A 1 88 ? -9.177 -8.614 11.335 1.00 94.62 88 ASN A O 1
ATOM 697 N N . SER A 1 89 ? -7.083 -8.098 11.966 1.00 93.44 89 SER A N 1
ATOM 698 C CA . SER A 1 89 ? -7.385 -8.039 13.404 1.00 93.44 89 SER A CA 1
ATOM 699 C C . SER A 1 89 ? -8.183 -6.791 13.782 1.00 93.44 89 SER A C 1
ATOM 701 O O . SER A 1 89 ? -9.027 -6.848 14.671 1.00 93.44 89 SER A O 1
ATOM 703 N N . ALA A 1 90 ? -7.956 -5.675 13.086 1.00 90.88 90 ALA A N 1
ATOM 704 C CA . ALA A 1 90 ? -8.697 -4.427 13.272 1.00 90.88 90 ALA A CA 1
ATOM 705 C C . ALA A 1 90 ? -10.066 -4.406 12.561 1.00 90.88 90 ALA A C 1
ATOM 707 O O . ALA A 1 90 ? -10.905 -3.545 12.840 1.00 90.88 90 ALA A O 1
ATOM 708 N N . SER A 1 91 ? -10.301 -5.330 11.625 1.00 84.56 91 SER A N 1
ATOM 709 C CA . SER A 1 91 ? -11.532 -5.382 10.833 1.00 84.56 91 SER A CA 1
ATOM 710 C C . SER A 1 91 ? -12.696 -5.994 11.618 1.00 84.56 91 SER A C 1
ATOM 712 O O . SER A 1 91 ? -12.582 -7.059 12.218 1.00 84.56 91 SER A O 1
ATOM 714 N N . ALA A 1 92 ? -13.865 -5.348 11.553 1.00 65.12 92 ALA A N 1
ATOM 715 C CA . ALA A 1 92 ? -15.065 -5.724 12.309 1.00 65.12 92 ALA A CA 1
ATOM 716 C C . ALA A 1 92 ? -15.592 -7.138 12.007 1.00 65.12 92 ALA A C 1
ATOM 718 O O . ALA A 1 92 ? -16.161 -7.791 12.881 1.00 65.12 92 ALA A O 1
ATOM 719 N N . ARG A 1 93 ? -15.488 -7.574 10.743 1.00 72.25 93 ARG A N 1
ATOM 720 C CA . ARG A 1 93 ? -15.998 -8.861 10.253 1.00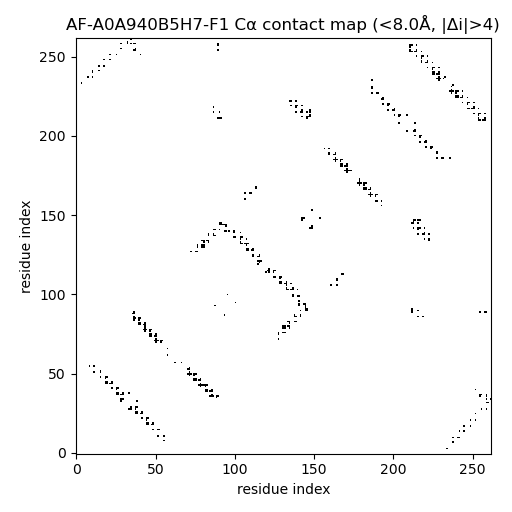 72.25 93 ARG A CA 1
ATOM 721 C C . ARG A 1 93 ? -15.133 -9.380 9.112 1.00 72.25 93 ARG A C 1
ATOM 723 O O . ARG A 1 93 ? -14.879 -8.669 8.142 1.00 72.25 93 ARG A O 1
ATOM 730 N N . LYS A 1 94 ? -14.786 -10.668 9.167 1.00 69.12 94 LYS A N 1
ATOM 731 C CA . LYS A 1 94 ? -14.269 -11.401 8.004 1.00 69.12 94 LYS A CA 1
ATOM 732 C C . LYS A 1 94 ? -15.425 -11.676 7.043 1.00 69.12 94 LYS A C 1
ATOM 734 O O . LYS A 1 94 ? -16.111 -12.688 7.168 1.00 69.12 94 LYS A O 1
ATOM 739 N N . LEU A 1 95 ? -15.676 -10.764 6.108 1.00 72.31 95 LEU A N 1
ATOM 740 C CA . LEU A 1 95 ? -16.574 -11.041 4.993 1.00 72.31 95 LEU A CA 1
ATOM 741 C C . LEU A 1 95 ? -15.829 -11.890 3.960 1.00 72.31 95 LEU A C 1
ATOM 743 O O . LEU A 1 95 ? -14.755 -11.534 3.493 1.00 72.31 95 LEU A O 1
ATOM 747 N N . ARG A 1 96 ? -16.400 -13.034 3.586 1.00 76.38 96 ARG A N 1
ATOM 748 C CA . ARG A 1 96 ? -15.918 -13.807 2.436 1.00 76.38 96 ARG A CA 1
ATOM 749 C C . ARG A 1 96 ? -16.646 -13.310 1.194 1.00 76.38 96 ARG A C 1
ATOM 751 O O . ARG A 1 96 ? -17.695 -13.832 0.834 1.00 76.38 96 ARG A O 1
ATOM 758 N N . SER A 1 97 ? -16.126 -12.247 0.586 1.00 85.50 97 SER A N 1
ATOM 759 C CA . SER A 1 97 ? -16.674 -11.694 -0.655 1.00 85.50 97 SER A CA 1
ATOM 760 C C . SER A 1 97 ? -15.909 -12.255 -1.852 1.00 85.50 97 SER A C 1
ATOM 762 O O . SER A 1 97 ? -14.812 -11.790 -2.155 1.00 85.50 97 SER A O 1
ATOM 764 N N . LEU A 1 98 ? -16.498 -13.235 -2.545 1.00 89.50 98 LEU A N 1
ATOM 765 C CA . LEU A 1 98 ? -15.900 -13.862 -3.731 1.00 89.50 98 LEU A CA 1
ATOM 766 C C . LEU A 1 98 ? -15.462 -12.835 -4.800 1.00 89.50 98 LEU A C 1
ATOM 768 O O . LEU A 1 98 ? -14.329 -12.946 -5.260 1.00 89.50 98 LEU A O 1
ATOM 772 N N . PRO A 1 99 ? -16.245 -11.785 -5.137 1.00 89.88 99 PRO A N 1
ATOM 773 C CA . PRO A 1 99 ? -15.795 -10.769 -6.094 1.00 89.88 99 PRO A CA 1
ATOM 774 C C . PRO A 1 99 ? -14.550 -9.994 -5.641 1.00 89.88 99 PRO A C 1
ATOM 776 O O . PRO A 1 99 ? -13.707 -9.661 -6.464 1.00 89.88 99 PRO A O 1
ATOM 779 N N . ILE A 1 100 ? -14.418 -9.722 -4.337 1.00 91.44 100 ILE A N 1
ATOM 780 C CA . ILE A 1 100 ? -13.241 -9.029 -3.784 1.00 91.44 100 ILE A CA 1
ATOM 781 C C . ILE A 1 100 ? -12.024 -9.952 -3.825 1.00 91.44 100 ILE A C 1
ATOM 783 O O . ILE A 1 100 ? -10.936 -9.508 -4.167 1.00 91.44 100 ILE A O 1
ATOM 787 N N . MET A 1 101 ? -12.216 -11.237 -3.518 1.00 92.94 101 MET A N 1
ATOM 788 C CA . MET A 1 101 ? -11.156 -12.239 -3.597 1.00 92.94 101 MET A CA 1
ATOM 789 C C . MET A 1 101 ? -10.643 -12.405 -5.028 1.00 92.94 101 MET A C 1
ATOM 791 O O . MET A 1 101 ? -9.438 -12.351 -5.240 1.00 92.94 101 MET A O 1
ATOM 795 N N . ILE A 1 102 ? -11.544 -12.544 -6.006 1.00 94.44 102 ILE A N 1
ATOM 796 C CA . ILE A 1 102 ? -11.173 -12.650 -7.424 1.00 94.44 102 ILE A CA 1
ATOM 797 C C . ILE A 1 102 ? -10.479 -11.367 -7.886 1.00 94.44 102 ILE A C 1
ATOM 799 O O . ILE A 1 102 ? -9.414 -11.444 -8.483 1.00 94.44 102 ILE A O 1
ATOM 803 N N . GLY A 1 103 ? -11.040 -10.194 -7.575 1.00 93.69 103 GLY A N 1
ATOM 804 C CA . GLY A 1 103 ? -10.442 -8.915 -7.960 1.00 93.69 103 GLY A CA 1
ATOM 805 C C . GLY A 1 103 ? -9.037 -8.723 -7.386 1.00 93.69 103 GLY A C 1
ATOM 806 O O . GLY A 1 103 ? -8.129 -8.350 -8.120 1.00 93.69 103 GLY A O 1
ATOM 807 N N . ALA A 1 104 ? -8.840 -9.038 -6.102 1.00 94.56 104 ALA A N 1
ATOM 808 C CA . ALA A 1 104 ? -7.527 -8.979 -5.466 1.00 94.56 104 ALA A CA 1
ATOM 809 C C . ALA A 1 104 ? -6.549 -9.998 -6.067 1.00 94.56 104 ALA A C 1
ATOM 811 O O . ALA A 1 104 ? -5.404 -9.643 -6.314 1.00 94.56 104 ALA A O 1
ATOM 812 N N . ALA A 1 105 ? -6.996 -11.227 -6.344 1.00 95.25 105 ALA A N 1
ATOM 813 C CA . ALA A 1 105 ? -6.162 -12.263 -6.952 1.00 95.25 105 ALA A CA 1
ATOM 814 C C . ALA A 1 105 ? -5.731 -11.905 -8.380 1.00 95.25 105 ALA A C 1
ATOM 816 O O . ALA A 1 105 ? -4.572 -12.098 -8.725 1.00 95.25 105 ALA A O 1
ATOM 817 N N . VAL A 1 106 ? -6.638 -11.354 -9.193 1.00 96.06 106 VAL A N 1
ATOM 818 C CA . VAL A 1 106 ? -6.316 -10.887 -10.550 1.00 96.06 106 VAL A CA 1
ATOM 819 C C . VAL A 1 106 ? -5.356 -9.706 -10.483 1.00 96.06 106 VAL A C 1
ATOM 821 O O . VAL A 1 106 ? -4.314 -9.738 -11.126 1.00 96.06 106 VAL A O 1
ATOM 824 N N . PHE A 1 107 ? -5.666 -8.687 -9.677 1.00 95.69 107 PHE A N 1
ATOM 825 C CA . PHE A 1 107 ? -4.820 -7.500 -9.588 1.00 95.69 107 PHE A CA 1
ATOM 826 C C . PHE A 1 107 ? -3.433 -7.832 -9.027 1.00 95.69 107 PHE A C 1
ATOM 828 O O . PHE A 1 107 ? -2.430 -7.493 -9.647 1.00 95.69 107 PHE A O 1
ATOM 835 N N . GLY A 1 108 ? -3.368 -8.555 -7.907 1.00 94.56 108 GLY A N 1
ATOM 836 C CA . GLY A 1 108 ? -2.114 -9.018 -7.319 1.00 94.56 108 GLY A CA 1
ATOM 837 C C . GLY A 1 108 ? -1.331 -9.924 -8.268 1.00 94.56 108 GLY A C 1
ATOM 838 O O . GLY A 1 108 ? -0.164 -9.660 -8.521 1.00 94.56 108 GLY A O 1
ATOM 839 N N . GLY A 1 109 ? -1.984 -10.913 -8.886 1.00 94.56 109 GLY A N 1
ATOM 840 C CA . GLY A 1 109 ? -1.352 -11.820 -9.846 1.00 94.56 109 GLY A CA 1
ATOM 841 C C . GLY A 1 109 ? -0.756 -11.107 -11.062 1.00 94.56 109 GLY A C 1
ATOM 842 O O . GLY A 1 109 ? 0.356 -11.431 -11.463 1.00 94.56 109 GLY A O 1
ATOM 843 N N . CYS A 1 110 ? -1.437 -10.098 -11.616 1.00 95.62 110 CYS A N 1
ATOM 844 C CA . CYS A 1 110 ? -0.868 -9.285 -12.693 1.00 95.62 110 CYS A CA 1
ATOM 845 C C . CYS A 1 110 ? 0.373 -8.502 -12.237 1.00 95.62 110 CYS A C 1
ATOM 847 O O . CYS A 1 110 ? 1.346 -8.457 -12.979 1.00 95.62 110 CYS A O 1
ATOM 849 N N . ASN A 1 111 ? 0.373 -7.946 -11.019 1.00 93.50 111 ASN A N 1
ATOM 850 C CA . ASN A 1 111 ? 1.559 -7.278 -10.467 1.00 93.50 111 ASN A CA 1
ATOM 851 C C . ASN A 1 111 ? 2.740 -8.250 -10.326 1.00 93.50 111 ASN A C 1
ATOM 853 O O . ASN A 1 111 ? 3.840 -7.912 -10.737 1.00 93.50 111 ASN A O 1
ATOM 857 N N . VAL A 1 112 ? 2.505 -9.474 -9.836 1.00 92.38 112 VAL A N 1
ATOM 858 C CA . VAL A 1 112 ? 3.545 -10.521 -9.762 1.00 92.38 112 VAL A CA 1
ATOM 859 C C . VAL A 1 112 ? 4.146 -10.817 -11.130 1.00 92.38 112 VAL A C 1
ATOM 861 O O . VAL A 1 112 ? 5.357 -10.970 -11.255 1.00 92.38 112 VAL A O 1
ATOM 864 N N . VAL A 1 113 ? 3.303 -10.902 -12.162 1.00 94.12 113 VAL A N 1
ATOM 865 C CA . VAL A 1 113 ? 3.770 -11.127 -13.533 1.00 94.12 113 VAL A CA 1
ATOM 866 C C . VAL A 1 113 ? 4.629 -9.959 -14.011 1.00 94.12 113 VAL A C 1
ATOM 868 O O . VAL A 1 113 ? 5.681 -10.203 -14.589 1.00 94.12 113 VAL A O 1
ATOM 871 N N . PHE A 1 114 ? 4.226 -8.711 -13.756 1.00 91.19 114 PHE A N 1
ATOM 872 C CA . PHE A 1 114 ? 5.028 -7.544 -14.133 1.00 91.19 114 PHE A CA 1
ATOM 873 C C . PHE A 1 114 ? 6.369 -7.504 -13.402 1.00 91.19 114 PHE A C 1
ATOM 875 O O . PHE A 1 114 ? 7.394 -7.315 -14.047 1.00 91.19 114 PHE A O 1
ATOM 882 N N . TRP A 1 115 ? 6.382 -7.777 -12.096 1.00 89.19 115 TRP A N 1
ATOM 883 C CA . TRP A 1 115 ? 7.619 -7.868 -11.322 1.00 89.19 115 TRP A CA 1
ATOM 884 C C . TRP A 1 115 ? 8.551 -8.948 -11.865 1.00 89.19 115 TRP A C 1
ATOM 886 O O . TRP A 1 115 ? 9.698 -8.637 -12.159 1.00 89.19 115 TRP A O 1
ATOM 896 N N . GLY A 1 116 ? 8.041 -10.154 -12.138 1.00 86.19 116 GLY A N 1
ATOM 897 C CA . GLY A 1 116 ? 8.835 -11.232 -12.734 1.00 86.19 116 GLY A CA 1
ATOM 898 C C . GLY A 1 116 ? 9.370 -10.911 -14.133 1.00 86.19 116 GLY A C 1
ATOM 899 O O . GLY A 1 116 ? 10.477 -11.328 -14.480 1.00 86.19 116 GLY A O 1
ATOM 900 N N . LEU A 1 117 ? 8.615 -10.152 -14.937 1.00 87.94 117 LEU A N 1
ATOM 901 C CA . LEU A 1 117 ? 9.065 -9.686 -16.251 1.00 87.94 117 LEU A CA 1
ATOM 902 C C . LEU A 1 117 ? 10.163 -8.615 -16.153 1.00 87.94 117 LEU A C 1
ATOM 904 O O . LEU A 1 117 ? 11.058 -8.614 -16.994 1.00 87.94 117 LEU A O 1
ATOM 908 N N . TRP A 1 118 ? 10.114 -7.729 -15.153 1.00 84.88 118 TRP A N 1
ATOM 909 C CA . TRP A 1 118 ? 11.127 -6.686 -14.951 1.00 84.88 118 TRP A CA 1
ATOM 910 C C . TRP A 1 118 ? 12.389 -7.189 -14.247 1.00 84.88 118 TRP A C 1
ATOM 912 O O . TRP A 1 118 ? 13.495 -6.858 -14.666 1.00 84.88 118 TRP A O 1
ATOM 922 N N . SER A 1 119 ? 12.241 -7.975 -13.180 1.00 83.06 119 SER A N 1
ATOM 923 C CA . SER A 1 119 ? 13.352 -8.445 -12.343 1.00 83.06 119 SER A CA 1
ATOM 924 C C . SER A 1 119 ? 14.088 -9.643 -12.964 1.00 83.06 119 SER A C 1
ATOM 926 O O . SER A 1 119 ? 15.290 -9.816 -12.764 1.00 83.06 119 SER A O 1
ATOM 928 N N . GLY A 1 120 ? 13.364 -10.502 -13.696 1.00 83.75 120 GLY A N 1
ATOM 929 C CA . GLY A 1 120 ? 13.819 -11.836 -14.097 1.00 83.75 120 GLY A CA 1
ATOM 930 C C . GLY A 1 120 ? 13.824 -12.881 -12.964 1.00 83.75 120 GLY A C 1
ATOM 931 O O . GLY A 1 120 ? 14.141 -14.047 -13.214 1.00 83.75 120 GLY A O 1
ATOM 932 N N . GLU A 1 121 ? 13.443 -12.516 -11.737 1.00 85.06 121 GLU A N 1
ATOM 933 C CA . GLU A 1 121 ? 13.516 -13.323 -10.507 1.00 85.06 121 GLU A CA 1
ATOM 934 C C . GLU A 1 121 ? 12.171 -13.976 -10.138 1.00 85.06 121 GLU A C 1
ATOM 936 O O . GLU A 1 121 ? 11.676 -13.909 -9.014 1.00 85.06 121 GLU A O 1
ATOM 941 N N . TRP A 1 122 ? 11.590 -14.708 -11.090 1.00 85.75 122 TRP A N 1
ATOM 942 C CA . TRP A 1 122 ? 10.235 -15.271 -10.996 1.00 85.75 122 TRP A CA 1
ATOM 943 C C . TRP A 1 122 ? 9.881 -15.994 -9.693 1.00 85.75 122 TRP A C 1
ATOM 945 O O . TRP A 1 122 ? 8.783 -15.813 -9.171 1.00 85.75 122 TRP A O 1
ATOM 955 N N . LEU A 1 123 ? 10.760 -16.860 -9.174 1.00 86.56 123 LEU A N 1
ATOM 956 C CA . LEU A 1 123 ? 10.447 -17.643 -7.971 1.00 86.56 123 LEU A CA 1
ATOM 957 C C . LEU A 1 123 ? 10.213 -16.731 -6.760 1.00 86.56 123 LEU A C 1
ATOM 959 O O . LEU A 1 123 ? 9.281 -16.950 -5.987 1.00 86.56 123 LEU A O 1
ATOM 963 N N . GLN A 1 124 ? 11.056 -15.718 -6.617 1.00 83.81 124 GLN A N 1
ATOM 964 C CA . GLN A 1 124 ? 11.011 -14.746 -5.538 1.00 83.81 124 GLN A CA 1
ATOM 965 C C . GLN A 1 124 ? 9.774 -13.858 -5.657 1.00 83.81 124 GLN A C 1
ATOM 967 O O . GLN A 1 124 ? 8.997 -13.769 -4.702 1.00 83.81 124 GLN A O 1
ATOM 972 N N . ASP A 1 125 ? 9.517 -13.312 -6.848 1.00 86.81 125 ASP A N 1
ATOM 973 C CA . ASP A 1 125 ? 8.345 -12.469 -7.100 1.00 86.81 125 ASP A CA 1
ATOM 974 C C . ASP A 1 125 ? 7.033 -13.218 -6.874 1.00 86.81 125 ASP A C 1
ATOM 976 O O . ASP A 1 125 ? 6.083 -12.658 -6.328 1.00 86.81 125 ASP A O 1
ATOM 980 N N . ILE A 1 126 ? 6.972 -14.510 -7.215 1.00 89.50 126 ILE A N 1
ATOM 981 C CA . ILE A 1 126 ? 5.808 -15.350 -6.914 1.00 89.50 126 ILE A CA 1
ATOM 982 C C . ILE A 1 126 ? 5.612 -15.479 -5.400 1.00 89.50 126 ILE A C 1
ATOM 984 O O . ILE A 1 126 ? 4.494 -15.306 -4.911 1.00 89.50 126 ILE A O 1
ATOM 988 N N . VAL A 1 127 ? 6.668 -15.775 -4.639 1.00 88.56 127 VAL A N 1
ATOM 989 C CA . VAL A 1 127 ? 6.563 -15.991 -3.187 1.00 88.56 127 VAL A CA 1
ATOM 990 C C . VAL A 1 127 ? 6.157 -14.707 -2.459 1.00 88.56 127 VAL A C 1
ATOM 992 O O . VAL A 1 127 ? 5.205 -14.727 -1.672 1.00 88.56 127 VAL A O 1
ATOM 995 N N . ILE A 1 128 ? 6.828 -13.587 -2.738 1.00 88.50 128 ILE A N 1
ATOM 996 C CA . ILE A 1 128 ? 6.514 -12.276 -2.146 1.00 88.50 128 ILE A CA 1
ATOM 997 C C . ILE A 1 128 ? 5.139 -11.800 -2.625 1.00 88.50 128 ILE A C 1
ATOM 999 O O . ILE A 1 128 ? 4.287 -11.387 -1.832 1.00 88.50 128 ILE A O 1
ATOM 1003 N N . GLY A 1 129 ? 4.883 -11.948 -3.919 1.00 89.62 129 GLY A N 1
ATOM 1004 C CA . GLY A 1 129 ? 3.656 -11.554 -4.585 1.00 89.62 129 GLY A CA 1
ATOM 1005 C C . GLY A 1 129 ? 2.400 -12.257 -4.080 1.00 89.62 129 GLY A C 1
ATOM 1006 O O . GLY A 1 129 ? 1.341 -11.631 -3.983 1.00 89.62 129 GLY A O 1
ATOM 1007 N N . LEU A 1 130 ? 2.491 -13.527 -3.676 1.00 92.06 130 LEU A N 1
ATOM 1008 C CA . LEU A 1 130 ? 1.380 -14.239 -3.031 1.00 92.06 130 LEU A CA 1
ATOM 1009 C C . LEU A 1 130 ? 0.973 -13.577 -1.710 1.00 92.06 130 LEU A C 1
ATOM 1011 O O . LEU A 1 130 ? -0.218 -13.393 -1.438 1.00 92.06 130 LEU A O 1
ATOM 1015 N N . VAL A 1 131 ? 1.950 -13.183 -0.895 1.00 93.88 131 VAL A N 1
ATOM 1016 C CA . VAL A 1 131 ? 1.681 -12.495 0.373 1.00 93.88 131 VAL A CA 1
ATOM 1017 C C . VAL A 1 131 ? 1.193 -11.075 0.130 1.00 93.88 131 VAL A C 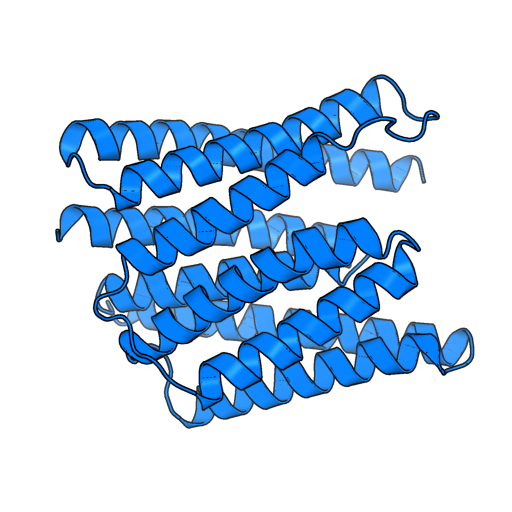1
ATOM 1019 O O . VAL A 1 131 ? 0.245 -10.629 0.778 1.00 93.88 131 VAL A O 1
ATOM 1022 N N . PHE A 1 132 ? 1.773 -10.376 -0.839 1.00 94.25 132 PHE A N 1
ATOM 1023 C CA . PHE A 1 132 ? 1.304 -9.054 -1.220 1.00 94.25 132 PHE A CA 1
ATOM 1024 C C . PHE A 1 132 ? -0.153 -9.082 -1.715 1.00 94.25 132 PHE A C 1
ATOM 1026 O O . PHE A 1 132 ? -0.989 -8.294 -1.271 1.00 94.25 132 PHE A O 1
ATOM 1033 N N . THR A 1 133 ? -0.516 -10.078 -2.525 1.00 95.62 133 THR A N 1
ATOM 1034 C CA . THR A 1 133 ? -1.901 -10.331 -2.954 1.00 95.62 133 THR A CA 1
ATOM 1035 C C . THR A 1 133 ? -2.836 -10.535 -1.758 1.00 95.62 133 THR A C 1
ATOM 1037 O O . THR A 1 133 ? -3.969 -10.042 -1.746 1.00 95.62 133 THR A O 1
ATOM 1040 N N . TRP A 1 134 ? -2.364 -11.210 -0.706 1.00 95.38 134 TRP A N 1
ATOM 1041 C CA . TRP A 1 134 ? -3.119 -11.360 0.535 1.00 95.38 134 TRP A CA 1
ATOM 1042 C C . TRP A 1 134 ? -3.321 -10.029 1.278 1.00 95.38 134 TRP A C 1
ATOM 1044 O O . TRP A 1 134 ? -4.409 -9.789 1.809 1.00 95.38 134 TRP A O 1
ATOM 1054 N N . VAL A 1 135 ? -2.330 -9.133 1.271 1.00 96.25 135 VAL A N 1
ATOM 1055 C CA . VAL A 1 135 ? -2.461 -7.768 1.814 1.00 96.25 135 VAL A CA 1
ATOM 1056 C C . VAL A 1 135 ? -3.505 -6.961 1.044 1.00 96.25 135 VAL A C 1
ATOM 1058 O O . VAL A 1 135 ? -4.385 -6.359 1.664 1.00 96.25 135 VAL A O 1
ATOM 1061 N N . ILE A 1 136 ? -3.472 -7.006 -0.292 1.00 96.69 136 ILE A N 1
ATOM 1062 C CA . ILE A 1 136 ? -4.468 -6.355 -1.157 1.00 96.69 136 ILE A CA 1
ATOM 1063 C C . ILE A 1 136 ? -5.870 -6.867 -0.825 1.00 96.69 136 ILE A C 1
ATOM 1065 O O . ILE A 1 136 ? -6.796 -6.079 -0.618 1.00 96.69 136 ILE A O 1
ATOM 1069 N N . TYR A 1 137 ? -6.028 -8.188 -0.709 1.00 96.12 137 TYR A N 1
ATOM 1070 C CA . TYR A 1 137 ? -7.296 -8.789 -0.313 1.00 96.12 137 TYR A CA 1
ATOM 1071 C C . TYR A 1 137 ? -7.750 -8.316 1.073 1.00 96.12 137 TYR A C 1
ATOM 1073 O O . TYR A 1 137 ? -8.914 -7.943 1.238 1.00 96.12 137 TYR A O 1
ATOM 1081 N N . ALA A 1 138 ? -6.856 -8.291 2.066 1.00 96.00 138 ALA A N 1
ATOM 1082 C CA . ALA A 1 138 ? -7.176 -7.831 3.415 1.00 96.00 138 ALA A CA 1
ATOM 1083 C C . ALA A 1 138 ? -7.642 -6.364 3.415 1.00 96.00 138 ALA A C 1
ATOM 1085 O O . ALA A 1 138 ? -8.662 -6.048 4.033 1.00 96.00 138 ALA A O 1
ATOM 1086 N N . ALA A 1 139 ? -6.958 -5.484 2.677 1.00 96.50 139 ALA A N 1
ATOM 1087 C CA . ALA A 1 139 ? -7.327 -4.077 2.536 1.00 96.50 139 ALA A CA 1
ATOM 1088 C C . ALA A 1 139 ? -8.684 -3.905 1.832 1.00 96.50 139 ALA A C 1
ATOM 1090 O O . ALA A 1 139 ? -9.572 -3.223 2.349 1.00 96.50 139 ALA A O 1
ATOM 1091 N N . ALA A 1 140 ? -8.898 -4.582 0.701 1.00 95.81 140 ALA A N 1
ATOM 1092 C CA . ALA A 1 140 ? -10.158 -4.520 -0.037 1.00 95.81 140 ALA A CA 1
ATOM 1093 C C . ALA A 1 140 ? -11.334 -5.097 0.772 1.00 95.81 140 ALA A C 1
ATOM 1095 O O . ALA A 1 140 ? -12.438 -4.544 0.781 1.00 95.81 140 ALA A O 1
ATOM 1096 N N . ASN A 1 141 ? -11.104 -6.183 1.513 1.00 94.69 141 ASN A N 1
ATOM 1097 C CA . ASN A 1 141 ? -12.099 -6.737 2.420 1.00 94.69 141 ASN A CA 1
ATOM 1098 C C . ASN A 1 141 ? -12.392 -5.788 3.598 1.00 94.69 141 ASN A C 1
ATOM 1100 O O . ASN A 1 141 ? -13.555 -5.620 3.967 1.00 94.69 141 ASN A O 1
ATOM 1104 N N . SER A 1 142 ? -11.376 -5.119 4.150 1.00 95.25 142 SER A N 1
ATOM 1105 C CA . SER A 1 142 ? -11.549 -4.094 5.187 1.00 95.25 142 SER A CA 1
ATOM 1106 C C . SER A 1 142 ? -12.426 -2.941 4.688 1.00 95.25 142 SER A C 1
ATOM 1108 O O . SER A 1 142 ? -13.449 -2.641 5.310 1.00 95.25 142 SER A O 1
ATOM 1110 N N . LEU A 1 143 ? -12.139 -2.395 3.496 1.00 95.56 143 LEU A N 1
ATOM 1111 C CA . LEU A 1 143 ? -12.975 -1.381 2.836 1.00 95.56 143 LEU A CA 1
ATOM 1112 C C . LEU A 1 143 ? -14.426 -1.841 2.681 1.00 95.56 143 LEU A C 1
ATOM 1114 O O . LEU A 1 143 ? -15.365 -1.090 2.966 1.00 95.56 143 LEU A O 1
ATOM 1118 N N . LYS A 1 144 ? -14.623 -3.089 2.238 1.00 94.50 144 LYS A N 1
ATOM 1119 C CA . LYS A 1 144 ? -15.956 -3.649 2.015 1.00 94.50 144 LYS A CA 1
ATOM 1120 C C . LYS A 1 144 ? -16.721 -3.840 3.322 1.00 94.50 144 LYS A C 1
ATOM 1122 O O . LYS A 1 144 ? -17.899 -3.495 3.380 1.00 94.50 144 LYS A O 1
ATOM 1127 N N . SER A 1 145 ? -16.066 -4.386 4.345 1.00 93.25 145 SER A N 1
ATOM 1128 C CA . SER A 1 145 ? -16.672 -4.699 5.644 1.00 93.25 145 SER A CA 1
ATOM 1129 C C . SER A 1 145 ? -17.024 -3.459 6.459 1.00 93.25 145 SER A C 1
ATOM 1131 O O . SER A 1 145 ? -18.030 -3.463 7.165 1.00 93.25 145 SER A O 1
ATOM 1133 N N . SER A 1 146 ? -16.249 -2.387 6.304 1.00 93.19 146 SER A N 1
ATOM 1134 C CA . SER A 1 146 ? -16.502 -1.095 6.941 1.00 93.19 146 SER A CA 1
ATOM 1135 C C . SER A 1 146 ? -17.453 -0.202 6.139 1.00 93.19 146 SER A C 1
ATOM 1137 O O . SER A 1 146 ? -17.735 0.907 6.578 1.00 93.19 146 SER A O 1
ATOM 1139 N N . HIS A 1 147 ? -17.933 -0.647 4.968 1.00 93.31 147 HIS A N 1
ATOM 1140 C CA . HIS A 1 147 ? -18.703 0.181 4.029 1.00 93.31 147 HIS A CA 1
ATOM 1141 C C . HIS A 1 147 ? -18.015 1.521 3.719 1.00 93.31 147 HIS A C 1
ATOM 1143 O O . HIS A 1 147 ? -18.671 2.550 3.581 1.00 93.31 147 HIS A 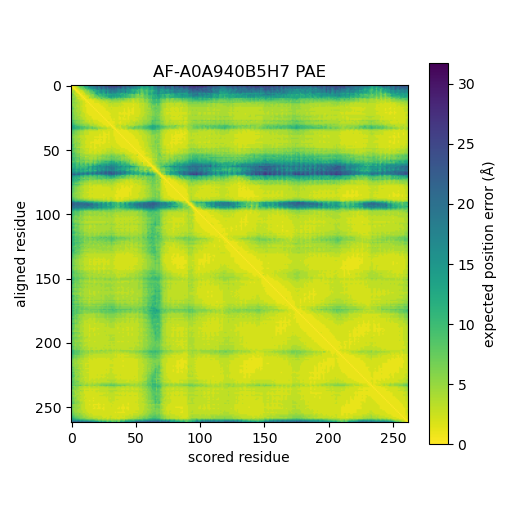O 1
ATOM 1149 N N . ALA A 1 148 ? -16.683 1.496 3.620 1.00 94.12 148 ALA A N 1
ATOM 1150 C CA . ALA A 1 148 ? -15.865 2.698 3.511 1.00 94.12 148 ALA A CA 1
ATOM 1151 C C . ALA A 1 148 ? -15.996 3.403 2.155 1.00 94.12 148 ALA A C 1
ATOM 1153 O O . ALA A 1 148 ? -15.713 4.592 2.069 1.00 94.12 148 ALA A O 1
ATOM 1154 N N . LEU A 1 149 ? -16.428 2.669 1.123 1.00 94.69 149 LEU A N 1
ATOM 1155 C CA . LEU A 1 149 ? -16.627 3.181 -0.229 1.00 94.69 149 LEU A CA 1
ATOM 1156 C C . LEU A 1 149 ? -18.062 2.948 -0.717 1.00 94.69 149 LEU A C 1
ATOM 1158 O O . LEU A 1 149 ? -18.639 1.863 -0.545 1.00 94.69 149 LEU A O 1
ATOM 1162 N N . ALA A 1 150 ? -18.608 3.948 -1.400 1.00 93.50 150 ALA A N 1
ATOM 1163 C CA . ALA A 1 150 ? -19.845 3.880 -2.157 1.00 93.50 150 ALA A CA 1
ATOM 1164 C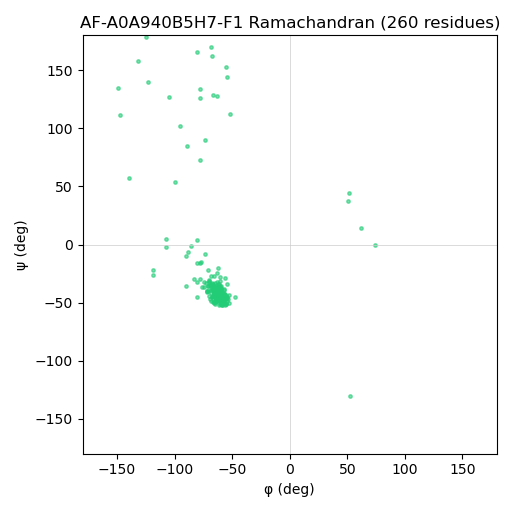 C . ALA A 1 150 ? -19.706 2.970 -3.391 1.00 93.50 150 ALA A C 1
ATOM 1166 O O . ALA A 1 150 ? -18.618 2.661 -3.875 1.00 93.50 150 ALA A O 1
ATOM 1167 N N . ARG A 1 151 ? -20.841 2.534 -3.957 1.00 92.00 151 ARG A N 1
ATOM 1168 C CA . ARG A 1 151 ? -20.846 1.626 -5.123 1.00 92.00 151 ARG A CA 1
ATOM 1169 C C . ARG A 1 151 ? -20.137 2.208 -6.348 1.00 92.00 151 ARG A C 1
ATOM 1171 O O . ARG A 1 151 ? -19.548 1.446 -7.105 1.00 92.00 151 ARG A O 1
ATOM 1178 N N . TRP A 1 152 ? -20.239 3.518 -6.567 1.00 93.50 152 TRP A N 1
ATOM 1179 C CA . TRP A 1 152 ? -19.598 4.177 -7.704 1.00 93.50 152 TRP A CA 1
ATOM 1180 C C . TRP A 1 152 ? -18.081 4.302 -7.496 1.00 93.50 152 TRP A C 1
ATOM 1182 O O . TRP A 1 152 ? -17.341 4.041 -8.433 1.00 93.50 152 TRP A O 1
ATOM 1192 N N . GLU A 1 153 ? -17.621 4.554 -6.266 1.00 94.62 153 GLU A N 1
ATOM 1193 C CA . GLU A 1 153 ? -16.192 4.605 -5.904 1.00 94.62 153 GLU A CA 1
ATOM 1194 C C . GLU A 1 153 ? -15.513 3.247 -6.139 1.00 94.62 153 GLU A C 1
ATOM 1196 O O . GLU A 1 153 ? -14.429 3.184 -6.712 1.00 94.62 153 GLU A O 1
ATOM 1201 N N . TRP A 1 154 ? -16.193 2.140 -5.811 1.00 94.31 154 TRP A N 1
ATOM 1202 C CA . TRP A 1 154 ? -15.724 0.788 -6.152 1.00 94.31 154 TRP A CA 1
ATOM 1203 C C . TRP A 1 154 ? -15.561 0.566 -7.659 1.00 94.31 154 TRP A C 1
ATOM 1205 O O . TRP A 1 154 ? -14.622 -0.107 -8.080 1.00 94.31 154 TRP A O 1
ATOM 1215 N N . ARG A 1 155 ? -16.475 1.106 -8.476 1.00 93.88 155 ARG A N 1
ATOM 1216 C CA . ARG A 1 155 ? -16.375 1.006 -9.941 1.00 93.88 155 ARG A CA 1
ATOM 1217 C C . ARG A 1 155 ? -15.194 1.817 -10.452 1.00 93.88 155 ARG A C 1
ATOM 1219 O O . ARG A 1 155 ? -14.428 1.293 -11.249 1.00 93.88 155 ARG A O 1
ATOM 1226 N N . THR A 1 156 ? -15.028 3.046 -9.963 1.00 93.94 156 THR A N 1
ATOM 1227 C CA . THR A 1 156 ? -13.888 3.901 -10.309 1.00 93.94 156 THR A CA 1
ATOM 1228 C C . THR A 1 156 ? -12.569 3.214 -9.968 1.00 93.94 156 THR A C 1
ATOM 1230 O O . THR A 1 156 ? -11.691 3.152 -10.820 1.00 93.94 156 THR A O 1
ATOM 1233 N N . LEU A 1 157 ? -12.455 2.618 -8.777 1.00 93.75 157 LEU A N 1
ATOM 1234 C CA . LEU A 1 157 ? -11.265 1.865 -8.379 1.00 93.75 157 LEU A CA 1
ATOM 1235 C C . LEU A 1 157 ? -10.999 0.674 -9.309 1.00 93.75 157 LEU A C 1
ATOM 1237 O O . LEU A 1 157 ? -9.874 0.494 -9.757 1.00 93.75 157 LEU A O 1
ATOM 1241 N N . GLY A 1 158 ? -12.029 -0.106 -9.648 1.00 94.69 158 GLY A N 1
ATOM 1242 C CA . GLY A 1 158 ? -11.888 -1.229 -10.580 1.00 94.69 158 GLY A CA 1
ATOM 1243 C C . GLY A 1 158 ? -11.439 -0.796 -11.980 1.00 94.69 158 GLY A C 1
ATOM 1244 O O . GLY A 1 158 ? -10.576 -1.440 -12.575 1.00 94.69 158 GLY A O 1
ATOM 1245 N N . VAL A 1 159 ? -11.982 0.316 -12.488 1.00 95.88 159 VAL A N 1
ATOM 1246 C CA . VAL A 1 159 ? -11.569 0.902 -13.773 1.00 95.88 159 VAL A CA 1
ATOM 1247 C C . VAL A 1 159 ? -10.119 1.373 -13.705 1.00 95.88 159 VAL A C 1
ATOM 1249 O O . VAL A 1 159 ? -9.341 1.014 -14.580 1.00 95.88 159 VAL A O 1
ATOM 1252 N N . LEU A 1 160 ? -9.733 2.103 -12.656 1.00 95.69 160 LEU A N 1
ATOM 1253 C CA . LEU A 1 160 ? -8.357 2.573 -12.472 1.00 95.69 160 LEU A CA 1
ATOM 1254 C C . LEU A 1 160 ? -7.363 1.413 -12.386 1.00 95.69 160 LEU A C 1
ATOM 1256 O O . LEU A 1 160 ? -6.361 1.437 -13.091 1.00 95.69 160 LEU A O 1
ATOM 1260 N N . CYS A 1 161 ? -7.661 0.375 -11.599 1.00 95.69 161 CYS A N 1
ATOM 1261 C CA . CYS A 1 161 ? -6.852 -0.844 -11.548 1.00 95.69 161 CYS A CA 1
ATOM 1262 C C . CYS A 1 161 ? -6.694 -1.471 -12.937 1.00 95.69 161 CYS A C 1
ATOM 1264 O O . CYS A 1 161 ? -5.584 -1.790 -13.342 1.00 95.69 161 CYS A O 1
ATOM 1266 N N . THR A 1 162 ? -7.791 -1.625 -13.681 1.00 96.56 162 THR A N 1
ATOM 1267 C CA . THR A 1 162 ? -7.767 -2.265 -15.006 1.00 96.56 162 THR A CA 1
ATOM 1268 C C . THR A 1 162 ? -6.960 -1.447 -16.013 1.00 96.56 162 THR A C 1
ATOM 1270 O O . THR A 1 162 ? -6.156 -2.010 -16.748 1.00 96.56 162 THR A O 1
ATOM 1273 N N . LEU A 1 163 ? -7.146 -0.123 -16.033 1.00 97.31 163 LEU A N 1
ATOM 1274 C CA . LEU A 1 163 ? -6.400 0.771 -16.917 1.00 97.31 163 LEU A CA 1
ATOM 1275 C C . LEU A 1 163 ? -4.912 0.797 -16.563 1.00 97.31 163 LEU A C 1
ATOM 1277 O O . LEU A 1 163 ? -4.088 0.734 -17.468 1.00 97.31 163 LEU A O 1
ATOM 1281 N N . ALA A 1 164 ? -4.568 0.844 -15.272 1.00 95.25 164 ALA A N 1
ATOM 1282 C CA . ALA A 1 164 ? -3.177 0.827 -14.828 1.00 95.25 164 ALA A CA 1
ATOM 1283 C C . ALA A 1 164 ? -2.486 -0.484 -15.229 1.00 95.25 164 ALA A C 1
ATOM 1285 O O . ALA A 1 164 ? -1.409 -0.446 -15.810 1.00 95.25 164 ALA A O 1
ATOM 1286 N N . LEU A 1 165 ? -3.133 -1.636 -15.006 1.00 95.56 165 LEU A N 1
ATOM 1287 C CA . LEU A 1 165 ? -2.600 -2.926 -15.455 1.00 95.56 165 LEU A CA 1
ATOM 1288 C C . LEU A 1 165 ? -2.480 -3.000 -16.982 1.00 95.56 165 LEU A C 1
ATOM 1290 O O . LEU A 1 165 ? -1.498 -3.526 -17.488 1.00 95.56 165 LEU A O 1
ATOM 1294 N N . GLY A 1 166 ? -3.467 -2.481 -17.717 1.00 96.69 166 GLY A N 1
ATOM 1295 C CA . GLY A 1 166 ? -3.435 -2.449 -19.179 1.00 96.69 166 GLY A CA 1
ATOM 1296 C C . GLY A 1 166 ? -2.274 -1.613 -19.717 1.00 96.69 166 GLY A C 1
ATOM 1297 O O . GLY A 1 166 ? -1.561 -2.072 -20.602 1.00 96.69 166 GLY A O 1
ATOM 1298 N N . ALA A 1 167 ? -2.051 -0.428 -19.147 1.00 95.69 167 ALA A N 1
ATOM 1299 C CA . ALA A 1 167 ? -0.924 0.432 -19.499 1.00 95.69 167 ALA A CA 1
ATOM 1300 C C . ALA A 1 167 ? 0.424 -0.249 -19.202 1.00 95.69 167 ALA A C 1
ATOM 1302 O O . ALA A 1 167 ? 1.295 -0.274 -20.064 1.00 95.69 167 ALA A O 1
ATOM 1303 N N . GLN A 1 168 ? 0.566 -0.888 -18.038 1.00 93.06 168 GLN A N 1
ATOM 1304 C CA . GLN A 1 168 ? 1.790 -1.620 -17.690 1.00 93.06 168 GLN A CA 1
ATOM 1305 C C . GLN A 1 168 ? 2.028 -2.837 -18.597 1.00 93.06 168 GLN A C 1
ATOM 1307 O O . GLN A 1 168 ? 3.148 -3.093 -19.025 1.00 93.06 168 GLN A O 1
ATOM 1312 N N . ALA A 1 169 ? 0.974 -3.572 -18.961 1.00 95.25 169 ALA A N 1
ATOM 1313 C CA . ALA A 1 169 ? 1.094 -4.709 -19.871 1.00 95.25 169 ALA A CA 1
ATOM 1314 C C . ALA A 1 169 ? 1.560 -4.292 -21.276 1.00 95.25 169 ALA A C 1
ATOM 1316 O O . ALA A 1 169 ? 2.331 -5.012 -21.908 1.00 95.25 169 ALA A O 1
ATOM 1317 N N . LEU A 1 170 ? 1.097 -3.138 -21.768 1.00 95.62 170 LEU A N 1
ATOM 1318 C CA . LEU A 1 170 ? 1.469 -2.619 -23.085 1.00 95.62 170 LEU A CA 1
ATOM 1319 C C . LEU A 1 170 ? 2.956 -2.244 -23.179 1.00 95.62 170 LEU A C 1
ATOM 1321 O O . LEU A 1 170 ? 3.528 -2.381 -24.260 1.00 95.62 170 LEU A O 1
ATOM 1325 N N . THR A 1 171 ? 3.601 -1.878 -22.065 1.00 91.62 171 THR A N 1
ATOM 1326 C CA . THR A 1 171 ? 5.050 -1.611 -21.999 1.00 91.62 171 THR A CA 1
ATOM 1327 C C . THR A 1 171 ? 5.889 -2.797 -22.488 1.00 91.62 171 THR A C 1
ATOM 1329 O O . THR A 1 171 ? 6.957 -2.601 -23.054 1.00 91.62 171 THR A O 1
ATOM 1332 N N . PHE A 1 172 ? 5.396 -4.031 -22.347 1.00 90.69 172 PHE A N 1
ATOM 1333 C CA . PHE A 1 172 ? 6.116 -5.241 -22.768 1.00 90.69 172 PHE A CA 1
ATOM 1334 C C . PHE A 1 172 ? 5.877 -5.655 -24.227 1.00 90.69 172 PHE A C 1
ATOM 1336 O O . PHE A 1 172 ? 6.466 -6.634 -24.686 1.00 90.69 172 PHE A O 1
ATOM 1343 N N . VAL A 1 173 ? 4.969 -4.984 -24.941 1.00 94.06 173 VAL A N 1
ATOM 1344 C CA . VAL A 1 173 ? 4.530 -5.395 -26.289 1.00 94.06 173 VAL A CA 1
ATOM 1345 C C . VAL A 1 173 ? 4.830 -4.332 -27.345 1.00 94.06 173 VAL A C 1
ATOM 1347 O O . VAL A 1 173 ? 4.969 -4.665 -28.521 1.00 94.06 173 VAL A O 1
ATOM 1350 N N . LEU A 1 174 ? 4.902 -3.063 -26.943 1.00 95.12 174 LEU A N 1
ATOM 1351 C CA . LEU A 1 174 ? 5.196 -1.944 -27.833 1.00 95.12 174 LEU A CA 1
ATOM 1352 C C . LEU A 1 174 ? 6.702 -1.808 -28.112 1.00 95.12 174 LEU A C 1
ATOM 1354 O O . LEU A 1 174 ? 7.538 -2.412 -27.444 1.00 95.12 174 LEU A O 1
ATOM 1358 N N . ASP A 1 175 ? 7.028 -1.019 -29.134 1.00 94.81 175 ASP A N 1
ATOM 1359 C CA . ASP A 1 175 ? 8.386 -0.537 -29.393 1.00 94.81 175 ASP A CA 1
ATOM 1360 C C . ASP A 1 175 ? 8.841 0.459 -28.311 1.00 94.81 175 ASP A C 1
ATOM 1362 O O . ASP A 1 175 ? 8.042 0.877 -27.479 1.00 94.81 175 ASP A O 1
ATOM 1366 N N . GLU A 1 176 ? 10.122 0.837 -28.297 1.00 91.94 176 GLU A N 1
ATOM 1367 C CA . GLU A 1 176 ? 10.714 1.645 -27.213 1.00 91.94 176 GLU A CA 1
ATOM 1368 C C . GLU A 1 176 ? 9.950 2.956 -26.946 1.00 91.94 176 GLU A C 1
ATOM 1370 O O . GLU A 1 176 ? 9.616 3.257 -25.797 1.00 91.94 176 GLU A O 1
ATOM 1375 N N . ASP A 1 177 ? 9.595 3.697 -28.000 1.00 93.88 177 ASP A N 1
ATOM 1376 C CA . ASP A 1 177 ? 8.828 4.943 -27.879 1.00 93.88 177 ASP A CA 1
ATOM 1377 C C . ASP A 1 177 ? 7.404 4.688 -27.356 1.00 93.88 177 ASP A C 1
ATOM 1379 O O . ASP A 1 177 ? 6.904 5.411 -26.487 1.00 93.88 177 ASP A O 1
ATOM 1383 N N . GLY A 1 178 ? 6.735 3.643 -27.856 1.00 94.19 178 GLY A N 1
ATOM 1384 C CA . GLY A 1 178 ? 5.403 3.258 -27.401 1.00 94.19 178 GLY A CA 1
ATOM 1385 C C . GLY A 1 178 ? 5.393 2.759 -25.954 1.00 94.19 178 GLY A C 1
ATOM 1386 O O . GLY A 1 178 ? 4.476 3.089 -25.196 1.00 94.19 178 GLY A O 1
ATOM 1387 N N . ALA A 1 179 ? 6.422 2.015 -25.552 1.00 91.94 179 ALA A N 1
ATOM 1388 C CA . ALA A 1 179 ? 6.607 1.510 -24.200 1.00 91.94 179 ALA A CA 1
ATOM 1389 C C . ALA A 1 179 ? 6.780 2.662 -23.202 1.00 91.94 179 ALA A C 1
ATOM 1391 O O . ALA A 1 179 ? 6.048 2.709 -22.213 1.00 91.94 179 ALA A O 1
ATOM 1392 N N . ALA A 1 180 ? 7.632 3.646 -23.511 1.00 92.12 180 ALA A N 1
ATOM 1393 C CA . ALA A 1 180 ? 7.838 4.826 -22.669 1.00 92.12 180 ALA A CA 1
ATOM 1394 C C . ALA A 1 180 ? 6.551 5.656 -22.488 1.00 92.12 180 ALA A C 1
ATOM 1396 O O . ALA A 1 180 ? 6.242 6.134 -21.392 1.00 92.12 180 ALA A O 1
ATOM 1397 N N . VAL A 1 181 ? 5.751 5.811 -23.551 1.00 95.81 181 VAL A N 1
ATOM 1398 C CA . VAL A 1 181 ? 4.443 6.482 -23.460 1.00 95.81 181 VAL A CA 1
ATOM 1399 C C . VAL A 1 181 ? 3.477 5.683 -22.584 1.00 95.81 181 VAL A C 1
ATOM 1401 O O . VAL A 1 181 ? 2.777 6.264 -21.751 1.00 95.81 181 VAL A O 1
ATOM 1404 N N . SER A 1 182 ? 3.426 4.363 -22.760 1.00 94.88 182 SER A N 1
ATOM 1405 C CA . SER A 1 182 ? 2.535 3.491 -21.994 1.00 94.88 182 SER A CA 1
ATOM 1406 C C . SER A 1 182 ? 2.874 3.477 -20.503 1.00 94.88 182 SER A C 1
ATOM 1408 O O . SER A 1 182 ? 1.983 3.577 -19.657 1.00 94.88 182 SER A O 1
ATOM 1410 N N . GLU A 1 183 ? 4.162 3.441 -20.181 1.00 93.50 183 GLU A N 1
ATOM 1411 C CA . GLU A 1 183 ? 4.691 3.530 -18.824 1.00 93.50 183 GLU A CA 1
ATOM 1412 C C . GLU A 1 183 ? 4.302 4.857 -18.159 1.00 93.50 183 GLU A C 1
ATOM 1414 O O . GLU A 1 183 ? 3.691 4.859 -17.086 1.00 93.50 183 GLU A O 1
ATOM 1419 N N . LEU A 1 184 ? 4.507 5.988 -18.845 1.00 95.25 184 LEU A N 1
ATOM 1420 C CA . LEU A 1 184 ? 4.086 7.301 -18.350 1.00 95.25 184 LEU A CA 1
ATOM 1421 C C . LEU A 1 184 ? 2.572 7.369 -18.090 1.00 95.25 184 LEU A C 1
ATOM 1423 O O . LEU A 1 184 ? 2.132 7.925 -17.080 1.00 95.25 184 LEU A O 1
ATOM 1427 N N . VAL A 1 185 ? 1.755 6.795 -18.979 1.00 97.00 185 VAL A N 1
ATOM 1428 C CA . VAL A 1 185 ? 0.302 6.694 -18.772 1.00 97.00 185 VAL A CA 1
ATOM 1429 C C . VAL A 1 185 ? -0.007 5.858 -17.527 1.00 97.00 185 VAL A C 1
ATOM 1431 O O . VAL A 1 185 ? -0.843 6.264 -16.715 1.00 97.00 185 VAL A O 1
ATOM 1434 N N . GLY A 1 186 ? 0.685 4.733 -17.336 1.00 96.19 186 GLY A N 1
ATOM 1435 C CA . GLY A 1 186 ? 0.594 3.910 -16.131 1.00 96.19 186 GLY A CA 1
ATOM 1436 C C . GLY A 1 186 ? 0.894 4.708 -14.860 1.00 96.19 186 GLY A C 1
ATOM 1437 O O . GLY A 1 186 ? 0.112 4.671 -13.907 1.00 96.19 186 GLY A O 1
ATOM 1438 N N . TYR A 1 187 ? 1.961 5.505 -14.868 1.00 96.25 187 TYR A N 1
ATOM 1439 C CA . TYR A 1 187 ? 2.366 6.341 -13.733 1.00 96.25 187 TYR A CA 1
ATOM 1440 C C . TYR A 1 187 ? 1.319 7.403 -13.395 1.00 96.25 187 TYR A C 1
ATOM 1442 O O . TYR A 1 187 ? 0.938 7.566 -12.231 1.00 96.25 187 TYR A O 1
ATOM 1450 N N . ILE A 1 188 ? 0.772 8.072 -14.413 1.00 97.44 188 ILE A N 1
ATOM 1451 C CA . ILE A 1 188 ? -0.308 9.051 -14.241 1.00 97.44 188 ILE A CA 1
ATOM 1452 C C . ILE A 1 188 ? -1.553 8.384 -13.641 1.00 97.44 188 ILE A C 1
ATOM 1454 O O . ILE A 1 188 ? -2.165 8.938 -12.728 1.00 97.44 188 ILE A O 1
ATOM 1458 N N . LEU A 1 189 ? -1.926 7.185 -14.100 1.00 97.75 189 LEU A N 1
ATOM 1459 C CA . LEU A 1 189 ? -3.075 6.447 -13.561 1.00 97.75 189 LEU A CA 1
ATOM 1460 C C . LEU A 1 189 ? -2.876 6.059 -12.089 1.00 97.75 189 LEU A C 1
ATOM 1462 O O . LEU A 1 189 ? -3.803 6.204 -11.284 1.00 97.75 189 LEU A O 1
ATOM 1466 N N . LEU A 1 190 ? -1.668 5.628 -11.716 1.00 96.94 190 LEU A N 1
ATOM 1467 C CA . LEU A 1 190 ? -1.306 5.350 -10.324 1.00 96.94 190 LEU A CA 1
ATOM 1468 C C . LEU A 1 190 ? -1.399 6.615 -9.458 1.00 96.94 190 LEU A C 1
ATOM 1470 O O . LEU A 1 190 ? -1.934 6.564 -8.346 1.00 96.94 190 LEU A O 1
ATOM 1474 N N . ALA A 1 191 ? -0.966 7.764 -9.983 1.00 97.62 191 ALA A N 1
ATOM 1475 C CA . ALA A 1 191 ? -1.037 9.051 -9.294 1.00 97.62 191 ALA A CA 1
ATOM 1476 C C . ALA A 1 191 ? -2.480 9.554 -9.132 1.00 97.62 191 ALA A C 1
ATOM 1478 O O . ALA A 1 191 ? -2.852 10.060 -8.071 1.00 97.62 191 ALA A O 1
ATOM 1479 N N . VAL A 1 192 ? -3.332 9.354 -10.142 1.00 97.62 192 VAL A N 1
ATOM 1480 C CA . VAL A 1 192 ? -4.772 9.637 -10.048 1.00 97.62 192 VAL A CA 1
ATOM 1481 C C . VAL A 1 192 ? -5.415 8.772 -8.966 1.00 97.62 192 VAL A C 1
ATOM 1483 O O . VAL A 1 192 ? -6.151 9.293 -8.129 1.00 97.62 192 VAL A O 1
ATOM 1486 N N . GLY A 1 193 ? -5.105 7.474 -8.917 1.00 96.75 193 GLY A N 1
ATOM 1487 C CA . GLY A 1 193 ? -5.608 6.598 -7.857 1.00 96.75 193 GLY A CA 1
ATOM 1488 C C . GLY A 1 193 ? -5.138 7.016 -6.461 1.00 96.75 193 GLY A C 1
ATOM 1489 O O . GLY A 1 193 ? -5.939 7.038 -5.523 1.00 96.75 193 GLY A O 1
ATOM 1490 N N . ALA A 1 194 ? -3.882 7.449 -6.333 1.00 96.94 194 ALA A N 1
ATOM 1491 C CA . ALA A 1 194 ? -3.332 8.004 -5.101 1.00 96.94 194 ALA A CA 1
ATOM 1492 C C . ALA A 1 194 ? -4.098 9.260 -4.653 1.00 96.94 194 ALA A C 1
ATOM 1494 O O . ALA A 1 194 ? -4.502 9.364 -3.490 1.00 96.94 194 ALA A O 1
ATOM 1495 N N . ALA A 1 195 ? -4.378 10.177 -5.583 1.00 96.81 195 ALA A N 1
ATOM 1496 C CA . ALA A 1 195 ? -5.184 11.366 -5.326 1.00 96.81 195 ALA A CA 1
ATOM 1497 C C . ALA A 1 195 ? -6.629 11.016 -4.928 1.00 96.81 195 ALA A C 1
ATOM 1499 O O . ALA A 1 195 ? -7.162 11.613 -3.992 1.00 96.81 195 ALA A O 1
ATOM 1500 N N . CYS A 1 196 ? -7.251 10.022 -5.573 1.00 96.00 196 CYS A N 1
ATOM 1501 C CA . CYS A 1 196 ? -8.581 9.535 -5.203 1.00 96.00 196 CYS A CA 1
ATOM 1502 C C . CYS A 1 196 ? -8.606 8.981 -3.770 1.00 96.00 196 CYS A C 1
ATOM 1504 O O . CYS A 1 196 ? -9.472 9.364 -2.985 1.00 96.00 196 CYS A O 1
ATOM 1506 N N . MET A 1 197 ? -7.639 8.136 -3.399 1.00 95.50 197 MET A N 1
ATOM 1507 C CA . MET A 1 197 ? -7.539 7.587 -2.039 1.00 95.50 197 MET A CA 1
ATOM 1508 C C . MET A 1 197 ? -7.307 8.683 -0.995 1.00 95.50 197 MET A C 1
ATOM 1510 O O . MET A 1 197 ? -7.933 8.674 0.068 1.00 95.50 197 MET A O 1
ATOM 1514 N N . ALA A 1 198 ? -6.452 9.661 -1.302 1.00 96.00 198 ALA A N 1
ATOM 1515 C CA . ALA A 1 198 ? -6.212 10.804 -0.430 1.00 96.00 198 ALA A CA 1
ATOM 1516 C C . ALA A 1 198 ? -7.472 11.666 -0.256 1.00 96.00 198 ALA A C 1
ATOM 1518 O O . ALA A 1 198 ? -7.813 12.036 0.869 1.00 96.00 198 ALA A O 1
ATOM 1519 N N . ALA A 1 199 ? -8.195 11.951 -1.344 1.00 96.06 199 ALA A N 1
ATOM 1520 C CA . ALA A 1 199 ? -9.445 12.704 -1.307 1.00 96.06 199 ALA A CA 1
ATOM 1521 C C . ALA A 1 199 ? -10.500 11.998 -0.445 1.00 96.06 199 ALA A C 1
ATOM 1523 O O . ALA A 1 199 ? -11.137 12.640 0.394 1.00 96.06 199 ALA A O 1
ATOM 1524 N N . GLU A 1 200 ? -10.630 10.678 -0.587 1.00 95.81 200 GLU A N 1
ATOM 1525 C CA . GLU A 1 200 ? -11.540 9.870 0.221 1.00 95.81 200 GLU A CA 1
ATOM 1526 C C . GLU A 1 200 ? -11.168 9.864 1.704 1.00 95.81 200 GLU A C 1
ATOM 1528 O O . GLU A 1 200 ? -12.022 10.077 2.571 1.00 95.81 200 GLU A O 1
ATOM 1533 N N . LEU A 1 201 ? -9.881 9.712 2.015 1.00 95.75 201 LEU A N 1
ATOM 1534 C CA . LEU A 1 201 ? -9.401 9.770 3.389 1.00 95.75 201 LEU A CA 1
ATOM 1535 C C . LEU A 1 201 ? -9.634 11.157 4.010 1.00 95.75 201 LEU A C 1
ATOM 1537 O O . LEU A 1 201 ? -10.139 11.252 5.129 1.00 95.75 201 LEU A O 1
ATOM 1541 N N . ILE A 1 202 ? -9.339 12.241 3.284 1.00 96.56 202 ILE A N 1
ATOM 1542 C CA . ILE A 1 202 ? -9.589 13.620 3.733 1.00 96.56 202 ILE A CA 1
ATOM 1543 C C . ILE A 1 202 ? -11.085 13.848 3.964 1.00 96.56 202 ILE A C 1
ATOM 1545 O O . ILE A 1 202 ? -11.466 14.424 4.988 1.00 96.56 202 ILE A O 1
ATOM 1549 N N . ARG A 1 203 ? -11.941 13.389 3.044 1.00 96.56 203 ARG A N 1
ATOM 1550 C CA . ARG A 1 203 ? -13.401 13.476 3.167 1.00 96.56 203 ARG A CA 1
ATOM 1551 C C . ARG A 1 203 ? -13.882 12.768 4.431 1.00 96.56 203 ARG A C 1
ATOM 1553 O O . ARG A 1 203 ? -14.592 13.384 5.224 1.00 96.56 203 ARG A O 1
ATOM 1560 N N . ALA A 1 204 ? -13.430 11.537 4.659 1.00 96.12 204 ALA A N 1
ATOM 1561 C CA . ALA A 1 204 ? -13.784 10.745 5.833 1.00 96.12 204 ALA A CA 1
ATOM 1562 C C . ALA A 1 204 ? -13.286 11.374 7.147 1.00 96.12 204 ALA A C 1
ATOM 1564 O O . ALA A 1 204 ? -13.998 11.368 8.154 1.00 96.12 204 ALA A O 1
ATOM 1565 N N . VAL A 1 205 ? -12.084 11.966 7.156 1.00 95.75 205 VAL A N 1
ATOM 1566 C CA . VAL A 1 205 ? -11.562 12.701 8.320 1.00 95.75 205 VAL A CA 1
ATOM 1567 C C . VAL A 1 205 ? -12.421 13.932 8.610 1.00 95.75 205 VAL A C 1
ATOM 1569 O O . VAL A 1 205 ? -12.820 14.143 9.757 1.00 95.75 205 VAL A O 1
ATOM 1572 N N . ARG A 1 206 ? -12.746 14.726 7.582 1.00 96.25 206 ARG A N 1
ATOM 1573 C CA . ARG A 1 206 ? -13.576 15.936 7.714 1.00 96.25 206 ARG A CA 1
ATOM 1574 C C . ARG A 1 206 ? -14.991 15.617 8.183 1.00 96.25 206 ARG A C 1
ATOM 1576 O O . ARG A 1 206 ? -15.533 16.348 9.007 1.00 96.25 206 ARG A O 1
ATOM 1583 N N . SER A 1 207 ? -15.562 14.510 7.718 1.00 94.88 207 SER A N 1
ATOM 1584 C CA . SER A 1 207 ? -16.884 14.046 8.140 1.00 94.88 207 SER A CA 1
ATOM 1585 C C . SER A 1 207 ? -16.878 13.303 9.480 1.00 94.88 207 SER A C 1
ATOM 1587 O O . SER A 1 207 ? -17.921 12.793 9.879 1.00 94.88 207 SER A O 1
ATOM 1589 N N . LYS A 1 208 ? -15.727 13.210 10.168 1.00 94.38 208 LYS A N 1
ATOM 1590 C CA . LYS A 1 208 ? -15.558 12.462 11.426 1.00 94.38 208 LYS A CA 1
ATOM 1591 C C . LYS A 1 208 ? -16.072 11.020 11.319 1.00 94.38 208 LYS A C 1
ATOM 1593 O O . LYS A 1 208 ? -16.773 10.536 12.205 1.00 94.38 208 LYS A O 1
ATOM 1598 N N . ALA A 1 209 ? -15.739 10.349 10.216 1.00 95.12 209 ALA A N 1
ATOM 1599 C CA . ALA A 1 209 ? -16.109 8.957 10.001 1.00 95.12 209 ALA A CA 1
ATOM 1600 C C . ALA A 1 209 ? -15.620 8.062 11.153 1.00 95.12 209 ALA A C 1
ATOM 1602 O O . ALA A 1 209 ? -14.612 8.352 11.806 1.00 95.12 209 ALA A O 1
ATOM 1603 N N . ALA A 1 210 ? -16.331 6.954 11.379 1.00 95.19 210 ALA A N 1
ATOM 1604 C CA . ALA A 1 210 ? -15.985 5.988 12.415 1.00 95.19 210 ALA A CA 1
ATOM 1605 C C . ALA A 1 210 ? -14.529 5.499 12.25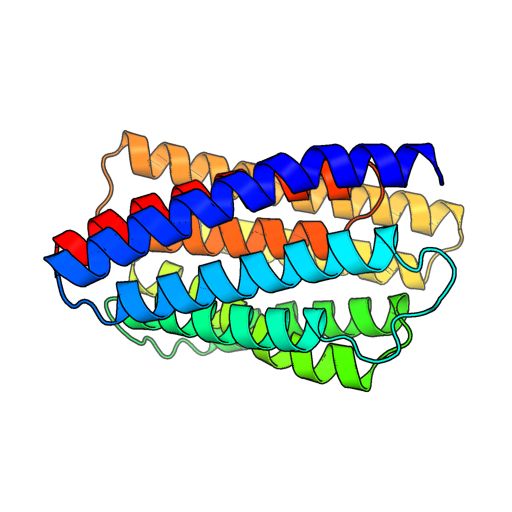5 1.00 95.19 210 ALA A C 1
ATOM 1607 O O . ALA A 1 210 ? -14.079 5.304 11.118 1.00 95.19 210 ALA A O 1
ATOM 1608 N N . PRO A 1 211 ? -13.784 5.233 13.344 1.00 95.06 211 PRO A N 1
ATOM 1609 C CA . PRO A 1 211 ? -12.376 4.840 13.249 1.00 95.06 211 PRO A CA 1
ATOM 1610 C C . PRO A 1 211 ? -12.089 3.646 12.348 1.00 95.06 211 PRO A C 1
ATOM 1612 O O . PRO A 1 211 ? -11.079 3.643 11.650 1.00 95.06 211 PRO A O 1
ATOM 1615 N N . ARG A 1 212 ? -13.002 2.674 12.276 1.00 94.50 212 ARG A N 1
ATOM 1616 C CA . ARG A 1 212 ? -12.878 1.521 11.370 1.00 94.50 212 ARG A CA 1
ATOM 1617 C C . ARG A 1 212 ? -12.932 1.899 9.887 1.00 94.50 212 ARG A C 1
ATOM 1619 O O . ARG A 1 212 ? -12.253 1.271 9.080 1.00 94.50 212 ARG A O 1
ATOM 1626 N N . VAL A 1 213 ? -13.694 2.935 9.526 1.00 96.19 213 VAL A N 1
ATOM 1627 C CA . VAL A 1 213 ? -13.736 3.474 8.155 1.00 96.19 213 VAL A CA 1
ATOM 1628 C C . VAL A 1 213 ? -12.416 4.165 7.826 1.00 96.19 213 VAL A C 1
ATOM 1630 O O . VAL A 1 213 ? -11.823 3.886 6.789 1.00 96.19 213 VAL A O 1
ATOM 1633 N N . LEU A 1 214 ? -11.914 5.003 8.739 1.00 96.69 214 LEU A N 1
ATOM 1634 C CA . LEU A 1 214 ? -10.621 5.677 8.577 1.00 96.69 214 LEU A CA 1
ATOM 1635 C C . LEU A 1 214 ? -9.466 4.678 8.466 1.00 96.69 214 LEU A C 1
ATOM 1637 O O . LEU A 1 214 ? -8.587 4.831 7.620 1.00 96.69 214 LEU A O 1
ATOM 1641 N N . PHE A 1 215 ? -9.484 3.629 9.287 1.00 97.00 215 PHE A N 1
ATOM 1642 C CA . PHE A 1 215 ? -8.493 2.562 9.233 1.00 97.00 215 PHE A CA 1
ATOM 1643 C C . PHE A 1 215 ? -8.559 1.783 7.915 1.00 97.00 215 PHE A C 1
ATOM 1645 O O . PHE A 1 215 ? -7.521 1.530 7.312 1.00 97.00 215 PHE A O 1
ATOM 1652 N N . ALA A 1 216 ? -9.756 1.458 7.421 1.00 96.88 216 ALA A N 1
ATOM 1653 C CA . ALA A 1 216 ? -9.914 0.784 6.134 1.00 96.88 216 ALA A CA 1
ATOM 1654 C C . ALA A 1 216 ? -9.394 1.636 4.960 1.00 96.88 216 ALA A C 1
ATOM 1656 O O . ALA A 1 216 ? -8.638 1.133 4.131 1.00 96.88 216 ALA A O 1
ATOM 1657 N N . LEU A 1 217 ? -9.746 2.928 4.920 1.00 97.56 217 LEU A N 1
ATOM 1658 C CA . LEU A 1 217 ? -9.286 3.861 3.883 1.00 97.56 217 LEU A CA 1
ATOM 1659 C C . LEU A 1 217 ? -7.773 4.083 3.935 1.00 97.56 217 LEU A C 1
ATOM 1661 O O . LEU A 1 217 ? -7.116 4.023 2.902 1.00 97.56 217 LEU A O 1
ATOM 1665 N N . SER A 1 218 ? -7.202 4.295 5.123 1.00 97.81 218 SER A N 1
ATOM 1666 C CA . SER A 1 218 ? -5.750 4.471 5.273 1.00 97.81 218 SER A CA 1
ATOM 1667 C C . SER A 1 218 ? -4.962 3.195 4.971 1.00 97.81 218 SER A C 1
ATOM 1669 O O . SER A 1 218 ? -3.893 3.288 4.379 1.00 97.81 218 SER A O 1
ATOM 1671 N N . SER A 1 219 ? -5.506 2.012 5.287 1.00 97.56 219 SER A N 1
ATOM 1672 C CA . SER A 1 219 ? -4.910 0.730 4.878 1.00 97.56 219 SER A CA 1
ATOM 1673 C C . SER A 1 219 ? -4.878 0.611 3.354 1.00 97.56 219 SER A C 1
ATOM 1675 O O . SER A 1 219 ? -3.848 0.282 2.781 1.00 97.56 219 SER A O 1
ATOM 1677 N N . ALA A 1 220 ? -5.993 0.912 2.682 1.00 97.25 220 ALA A N 1
ATOM 1678 C CA . ALA A 1 220 ? -6.063 0.869 1.224 1.00 97.25 220 ALA A CA 1
ATOM 1679 C C . ALA A 1 220 ? -5.145 1.904 0.561 1.00 97.25 220 ALA A C 1
ATOM 1681 O O . ALA A 1 220 ? -4.492 1.582 -0.426 1.00 97.25 220 ALA A O 1
ATOM 1682 N N . ALA A 1 221 ? -5.055 3.112 1.124 1.00 97.62 221 ALA A N 1
ATOM 1683 C CA . ALA A 1 221 ? -4.125 4.134 0.662 1.00 97.62 221 ALA A CA 1
ATOM 1684 C C . ALA A 1 221 ? -2.671 3.664 0.794 1.00 97.62 221 ALA A C 1
ATOM 1686 O O . ALA A 1 221 ? -1.925 3.775 -0.169 1.00 97.62 221 ALA A O 1
ATOM 1687 N N . MET A 1 222 ? -2.287 3.084 1.936 1.00 97.12 222 MET A N 1
ATOM 1688 C CA . MET A 1 222 ? -0.939 2.544 2.140 1.00 97.12 222 MET A CA 1
ATOM 1689 C C . MET A 1 222 ? -0.608 1.433 1.139 1.00 97.12 222 MET A C 1
ATOM 1691 O O . MET A 1 222 ? 0.429 1.496 0.485 1.00 97.12 222 MET A O 1
ATOM 1695 N N . VAL A 1 223 ? -1.517 0.477 0.932 1.00 96.94 223 VAL A N 1
ATOM 1696 C CA . VAL A 1 223 ? -1.317 -0.587 -0.065 1.00 96.94 223 VAL A CA 1
ATOM 1697 C C . VAL A 1 223 ? -1.225 -0.018 -1.482 1.00 96.94 223 VAL A C 1
ATOM 1699 O O . VAL A 1 223 ? -0.403 -0.483 -2.267 1.00 96.94 223 VAL A O 1
ATOM 1702 N N . TRP A 1 224 ? -2.018 1.004 -1.814 1.00 97.50 224 TRP A N 1
ATOM 1703 C CA . TRP A 1 224 ? -1.946 1.669 -3.115 1.00 97.50 224 TRP A CA 1
ATOM 1704 C C . TRP A 1 224 ? -0.601 2.364 -3.337 1.00 97.50 224 TRP A C 1
ATOM 1706 O O . TRP A 1 224 ? 0.004 2.157 -4.383 1.00 97.50 224 TRP A O 1
ATOM 1716 N N . MET A 1 225 ? -0.114 3.151 -2.368 1.00 97.00 225 MET A N 1
ATOM 1717 C CA . MET A 1 225 ? 1.179 3.842 -2.496 1.00 97.00 225 MET A CA 1
ATOM 1718 C C . MET A 1 225 ? 2.330 2.850 -2.610 1.00 97.00 225 MET A C 1
ATOM 1720 O O . MET A 1 225 ? 3.209 3.045 -3.439 1.00 97.00 225 MET A O 1
ATOM 1724 N N . LEU A 1 226 ? 2.280 1.761 -1.840 1.00 94.12 226 LEU A N 1
ATOM 1725 C CA . LEU A 1 226 ? 3.275 0.702 -1.926 1.00 94.12 226 LEU A CA 1
ATOM 1726 C C . LEU A 1 226 ? 3.238 0.017 -3.301 1.00 94.12 226 LEU A C 1
ATOM 1728 O O . LEU A 1 226 ? 4.278 -0.136 -3.930 1.00 94.12 226 LEU A O 1
ATOM 1732 N N . THR A 1 227 ? 2.046 -0.306 -3.819 1.00 94.69 227 THR A N 1
ATOM 1733 C CA . THR A 1 227 ? 1.890 -0.837 -5.189 1.00 94.69 227 THR A CA 1
ATOM 1734 C C . THR A 1 227 ? 2.481 0.126 -6.216 1.00 94.69 227 THR A C 1
ATOM 1736 O O . THR A 1 227 ? 3.265 -0.278 -7.062 1.00 94.69 227 THR A O 1
ATOM 1739 N N . ALA A 1 228 ? 2.117 1.407 -6.138 1.00 95.75 228 ALA A N 1
ATOM 1740 C CA . ALA A 1 228 ? 2.558 2.415 -7.089 1.00 95.75 228 ALA A CA 1
ATOM 1741 C C . ALA A 1 228 ? 4.076 2.606 -7.050 1.00 95.75 228 ALA A C 1
ATOM 1743 O O . ALA A 1 228 ? 4.703 2.654 -8.102 1.00 95.75 228 ALA A O 1
ATOM 1744 N N . LYS A 1 229 ? 4.675 2.618 -5.855 1.00 93.38 229 LYS A N 1
ATOM 1745 C CA . LYS A 1 229 ? 6.126 2.644 -5.679 1.00 93.38 229 LYS A CA 1
ATOM 1746 C C . LYS A 1 229 ? 6.793 1.481 -6.423 1.00 93.38 229 LYS A C 1
ATOM 1748 O O . LYS A 1 229 ? 7.671 1.729 -7.231 1.00 93.38 229 LYS A O 1
ATOM 1753 N N . TYR A 1 230 ? 6.337 0.240 -6.228 1.00 89.56 230 TYR A N 1
ATOM 1754 C CA . TYR A 1 230 ? 6.917 -0.938 -6.901 1.00 89.56 230 TYR A CA 1
ATOM 1755 C C . TYR A 1 230 ? 6.570 -1.065 -8.396 1.00 89.56 230 TYR A C 1
ATOM 1757 O O . TYR A 1 230 ? 7.087 -1.956 -9.063 1.00 89.56 230 TYR A O 1
ATOM 1765 N N . LEU A 1 231 ? 5.673 -0.230 -8.924 1.00 89.88 231 LEU A N 1
ATOM 1766 C CA . LEU A 1 231 ? 5.314 -0.190 -10.346 1.00 89.88 231 LEU A CA 1
ATOM 1767 C C . LEU A 1 231 ? 5.876 1.044 -11.065 1.00 89.88 231 LEU A C 1
ATOM 1769 O O . LEU A 1 231 ? 5.489 1.285 -12.206 1.00 89.88 231 LEU A O 1
ATOM 1773 N N . THR A 1 232 ? 6.687 1.866 -10.396 1.00 90.12 232 THR A N 1
ATOM 1774 C CA . THR A 1 232 ? 7.231 3.108 -10.961 1.00 90.12 232 THR A CA 1
ATOM 1775 C C . THR A 1 232 ? 8.731 3.218 -10.738 1.00 90.12 232 THR A C 1
ATOM 1777 O O . THR A 1 232 ? 9.277 2.613 -9.817 1.00 90.12 232 THR A O 1
ATOM 1780 N N . ASP A 1 233 ? 9.393 4.028 -11.559 1.00 86.31 233 ASP A N 1
ATOM 1781 C CA . ASP A 1 233 ? 10.824 4.298 -11.486 1.00 86.31 233 ASP A CA 1
ATOM 1782 C C . ASP A 1 233 ? 11.126 5.810 -11.384 1.00 86.31 233 ASP A C 1
ATOM 1784 O O . ASP A 1 233 ? 10.230 6.667 -11.322 1.00 86.31 233 ASP A O 1
ATOM 1788 N N . GLY A 1 234 ? 12.414 6.148 -11.275 1.00 85.62 234 GLY A N 1
ATOM 1789 C CA . GLY A 1 234 ? 12.907 7.527 -11.300 1.00 85.62 234 GLY A CA 1
ATOM 1790 C C . GLY A 1 234 ? 12.210 8.473 -10.311 1.00 85.62 234 GLY A C 1
ATOM 1791 O O . GLY A 1 234 ? 12.075 8.203 -9.115 1.00 85.62 234 GLY A O 1
ATOM 1792 N N . TYR A 1 235 ? 11.767 9.634 -10.800 1.00 89.06 235 TYR A N 1
ATOM 1793 C CA . TYR A 1 235 ? 11.101 10.635 -9.958 1.00 89.06 235 TYR A CA 1
ATOM 1794 C C . TYR A 1 235 ? 9.721 10.192 -9.458 1.00 89.06 235 TYR A C 1
ATOM 1796 O O . TYR A 1 235 ? 9.290 10.646 -8.395 1.00 89.06 235 TYR A O 1
ATOM 1804 N N . TRP A 1 236 ? 9.035 9.310 -10.189 1.00 91.94 236 TRP A N 1
ATOM 1805 C CA . TRP A 1 236 ? 7.740 8.779 -9.771 1.00 91.94 236 TRP A CA 1
ATOM 1806 C C . TRP A 1 236 ? 7.894 7.850 -8.572 1.00 91.94 236 TRP A C 1
ATOM 1808 O O . TRP A 1 236 ? 7.172 8.031 -7.590 1.00 91.94 236 TRP A O 1
ATOM 1818 N N . TYR A 1 237 ? 8.897 6.967 -8.595 1.00 89.56 237 TYR A N 1
ATOM 1819 C CA . TYR A 1 237 ? 9.265 6.136 -7.446 1.00 89.56 237 TYR A CA 1
ATOM 1820 C C . TYR A 1 237 ? 9.483 6.990 -6.191 1.00 89.56 237 TYR A C 1
ATOM 1822 O O . TYR A 1 237 ? 8.860 6.767 -5.152 1.00 89.56 237 TYR A O 1
ATOM 1830 N N . ASN A 1 238 ? 10.296 8.044 -6.310 1.00 89.50 238 ASN A N 1
ATOM 1831 C CA . ASN A 1 238 ? 10.599 8.967 -5.215 1.00 89.50 238 ASN A CA 1
ATOM 1832 C C . ASN A 1 238 ? 9.352 9.693 -4.678 1.00 89.50 238 ASN A C 1
ATOM 1834 O O . ASN A 1 238 ? 9.193 9.868 -3.466 1.00 89.50 238 ASN A O 1
ATOM 1838 N N . ALA A 1 239 ? 8.437 10.097 -5.562 1.00 92.12 239 ALA A N 1
ATOM 1839 C CA . ALA A 1 239 ? 7.173 10.702 -5.159 1.00 92.12 239 ALA A CA 1
ATOM 1840 C C . ALA A 1 239 ? 6.281 9.702 -4.403 1.00 92.12 239 ALA A C 1
ATOM 1842 O O . ALA A 1 239 ? 5.722 10.044 -3.357 1.00 92.12 239 ALA A O 1
ATOM 1843 N N . PHE A 1 240 ? 6.170 8.461 -4.885 1.00 94.25 240 PHE A N 1
ATOM 1844 C CA . PHE A 1 240 ? 5.387 7.426 -4.211 1.00 94.25 240 PHE A CA 1
ATOM 1845 C C . PHE A 1 240 ? 6.017 6.959 -2.901 1.00 94.25 240 PHE A C 1
ATOM 1847 O O . PHE A 1 240 ? 5.268 6.677 -1.973 1.00 94.25 240 PHE A O 1
ATOM 1854 N N . LEU A 1 241 ? 7.343 6.976 -2.763 1.00 90.81 241 LEU A N 1
ATOM 1855 C CA . LEU A 1 241 ? 8.046 6.726 -1.499 1.00 90.81 241 LEU A CA 1
ATOM 1856 C C . LEU A 1 241 ? 7.660 7.754 -0.415 1.00 90.81 241 LEU A C 1
ATOM 1858 O O . LEU A 1 241 ? 7.339 7.412 0.728 1.00 90.81 241 LEU A O 1
ATOM 1862 N N . LEU A 1 242 ? 7.599 9.037 -0.786 1.00 92.38 242 LEU A N 1
ATOM 1863 C CA . LEU A 1 242 ? 7.126 10.096 0.111 1.00 92.38 242 LEU A CA 1
ATOM 1864 C C . LEU A 1 242 ? 5.648 9.916 0.484 1.00 92.38 242 LEU A C 1
ATOM 1866 O O . LEU A 1 242 ? 5.276 10.030 1.656 1.00 92.38 242 LEU A O 1
ATOM 1870 N N . LEU A 1 243 ? 4.795 9.625 -0.501 1.00 95.38 243 LEU A N 1
ATOM 1871 C CA . LEU A 1 243 ? 3.369 9.389 -0.265 1.00 95.38 243 LEU A CA 1
ATOM 1872 C C . LEU A 1 243 ? 3.125 8.128 0.574 1.00 95.38 243 LEU A C 1
ATOM 1874 O O . LEU A 1 243 ? 2.238 8.129 1.429 1.00 95.38 243 LEU A O 1
ATOM 1878 N N . GLU A 1 244 ? 3.928 7.084 0.379 1.00 94.75 244 GLU A N 1
ATOM 1879 C CA . GLU A 1 244 ? 3.949 5.871 1.189 1.00 94.75 244 GLU A CA 1
ATOM 1880 C C . GLU A 1 244 ? 4.248 6.233 2.645 1.00 94.75 244 GLU A C 1
ATOM 1882 O O . GLU A 1 244 ? 3.432 5.936 3.517 1.00 94.75 244 GLU A O 1
ATOM 1887 N N . THR A 1 245 ? 5.316 6.989 2.908 1.00 94.12 245 THR A N 1
ATOM 1888 C CA . THR A 1 245 ? 5.662 7.452 4.262 1.00 94.12 245 THR A CA 1
ATOM 1889 C C . THR A 1 245 ? 4.493 8.186 4.935 1.00 94.12 245 THR A C 1
ATOM 1891 O O . THR A 1 245 ? 4.122 7.880 6.074 1.00 94.12 245 THR A O 1
ATOM 1894 N N . LEU A 1 246 ? 3.845 9.117 4.225 1.00 95.69 246 LEU A N 1
ATOM 1895 C CA . LEU A 1 246 ? 2.667 9.828 4.737 1.00 95.69 246 LEU A CA 1
ATOM 1896 C C . LEU A 1 246 ? 1.483 8.882 4.991 1.00 95.69 246 LEU A C 1
ATOM 1898 O O . LEU A 1 246 ? 0.789 9.004 6.006 1.00 95.69 246 LEU A O 1
ATOM 1902 N N . SER A 1 247 ? 1.258 7.919 4.098 1.00 96.38 247 SER A N 1
ATOM 1903 C CA . SER A 1 247 ? 0.177 6.943 4.225 1.00 96.38 247 SER A CA 1
ATOM 1904 C C . SER A 1 247 ? 0.366 6.019 5.434 1.00 96.38 247 SER A C 1
ATOM 1906 O O . SER A 1 247 ? -0.610 5.748 6.135 1.00 96.38 247 SER A O 1
ATOM 1908 N N . ILE A 1 248 ? 1.606 5.625 5.756 1.00 95.88 248 ILE A N 1
ATOM 1909 C CA . ILE A 1 248 ? 1.935 4.822 6.944 1.00 95.88 248 ILE A CA 1
ATOM 1910 C C . ILE A 1 248 ? 1.616 5.612 8.217 1.00 95.88 248 ILE A C 1
ATOM 1912 O O . ILE A 1 248 ? 0.992 5.073 9.134 1.00 95.88 248 ILE A O 1
ATOM 1916 N N . ILE A 1 249 ? 1.959 6.906 8.270 1.00 97.12 249 ILE A N 1
ATOM 1917 C CA . ILE A 1 249 ? 1.589 7.776 9.400 1.00 97.12 249 ILE A CA 1
ATOM 1918 C C . ILE A 1 249 ? 0.066 7.786 9.573 1.00 97.12 249 ILE A C 1
ATOM 1920 O O . ILE A 1 249 ? -0.444 7.537 10.670 1.00 97.12 249 ILE A O 1
ATOM 1924 N N . CYS A 1 250 ? -0.683 8.035 8.495 1.00 97.00 250 CYS A N 1
ATOM 1925 C CA . CYS A 1 250 ? -2.145 8.029 8.527 1.00 97.00 250 CYS A CA 1
ATOM 1926 C C . CYS A 1 250 ? -2.720 6.673 8.961 1.00 97.00 250 CYS A C 1
ATOM 1928 O O . CYS A 1 250 ? -3.707 6.634 9.705 1.00 97.00 250 CYS A O 1
ATOM 1930 N N . TRP A 1 251 ? -2.105 5.576 8.524 1.00 97.50 251 TRP A N 1
ATOM 1931 C CA . TRP A 1 251 ? -2.503 4.219 8.869 1.00 97.50 251 TRP A CA 1
ATOM 1932 C C . TRP A 1 251 ? -2.311 3.932 10.359 1.00 97.50 251 TRP A C 1
ATOM 1934 O O . TRP A 1 251 ? -3.270 3.540 11.026 1.00 97.50 251 TRP A O 1
ATOM 1944 N N . VAL A 1 252 ? -1.142 4.246 10.929 1.00 97.44 252 VAL A N 1
ATOM 1945 C CA . VAL A 1 252 ? -0.868 4.082 12.369 1.00 97.44 252 VAL A CA 1
ATOM 1946 C C . VAL A 1 252 ? -1.776 4.971 13.219 1.00 97.44 252 VAL A C 1
ATOM 1948 O O . VAL A 1 252 ? -2.335 4.519 14.222 1.00 97.44 252 VAL A O 1
ATOM 1951 N N . LEU A 1 253 ? -1.990 6.229 12.819 1.00 96.38 253 LEU A N 1
ATOM 1952 C CA . LEU A 1 253 ? -2.903 7.133 13.527 1.00 96.38 253 LEU A CA 1
ATOM 1953 C C . LEU A 1 253 ? -4.347 6.617 13.516 1.00 96.38 253 LEU A C 1
ATOM 1955 O O . LEU A 1 253 ? -5.052 6.743 14.521 1.00 96.38 253 LEU A O 1
ATOM 1959 N N . SER A 1 254 ? -4.784 6.017 12.409 1.00 96.38 254 SER A N 1
ATOM 1960 C CA . SER A 1 254 ? -6.109 5.400 12.303 1.00 96.38 254 SER A CA 1
ATOM 1961 C C . SER A 1 254 ? -6.197 4.109 13.121 1.00 96.38 254 SER A C 1
ATOM 1963 O O . SER A 1 254 ? -7.178 3.907 13.837 1.00 96.38 254 SER A O 1
ATOM 1965 N N . ALA A 1 255 ? -5.145 3.284 13.108 1.00 96.00 255 ALA A N 1
ATOM 1966 C CA . ALA A 1 255 ? -5.041 2.066 13.910 1.00 96.00 255 ALA A CA 1
ATOM 1967 C C . ALA A 1 255 ? -5.133 2.379 15.406 1.00 96.00 255 ALA A C 1
ATOM 1969 O O . ALA A 1 255 ? -5.870 1.722 16.137 1.00 96.00 255 ALA A O 1
ATOM 1970 N N . ARG A 1 256 ? -4.464 3.448 15.856 1.00 95.62 256 ARG A N 1
ATOM 1971 C CA . ARG A 1 256 ? -4.544 3.933 17.237 1.00 95.62 256 ARG A CA 1
ATOM 1972 C C . ARG A 1 256 ? -5.972 4.247 17.667 1.00 95.62 256 ARG A C 1
ATOM 1974 O O . ARG A 1 256 ? -6.330 3.961 18.805 1.00 95.62 256 ARG A O 1
ATOM 1981 N N . ARG A 1 257 ? -6.788 4.826 16.782 1.00 94.44 257 ARG A N 1
ATOM 1982 C CA . ARG A 1 257 ? -8.199 5.103 17.092 1.00 94.44 257 ARG A CA 1
ATOM 1983 C C . ARG A 1 257 ? -8.992 3.809 17.259 1.00 94.44 257 ARG A C 1
ATOM 1985 O O . ARG A 1 257 ? -9.712 3.695 18.236 1.00 94.44 257 ARG A O 1
ATOM 1992 N N . VAL A 1 258 ? -8.797 2.830 16.373 1.00 93.62 258 VAL A N 1
ATOM 1993 C CA . VAL A 1 258 ? -9.459 1.515 16.474 1.00 93.62 258 VAL A CA 1
ATOM 1994 C C . VAL A 1 258 ? -9.042 0.765 17.744 1.00 93.62 258 VAL A C 1
ATOM 1996 O O . VAL A 1 258 ? -9.886 0.199 18.432 1.00 93.62 258 VAL A O 1
ATOM 1999 N N . VAL A 1 259 ? -7.750 0.787 18.080 1.00 92.75 259 VAL A N 1
ATOM 2000 C CA . VAL A 1 259 ? -7.202 0.128 19.276 1.00 92.75 259 VAL A CA 1
ATOM 2001 C C . VAL A 1 259 ? -7.741 0.742 20.569 1.00 92.75 259 VAL A C 1
ATOM 2003 O O . VAL A 1 259 ? -7.980 0.008 21.515 1.00 92.75 259 VAL A O 1
ATOM 2006 N N . ASN A 1 260 ? -7.966 2.057 20.615 1.00 89.31 260 ASN A N 1
ATOM 2007 C CA . ASN A 1 260 ? -8.524 2.719 21.800 1.00 89.31 260 ASN A CA 1
ATOM 2008 C C . ASN A 1 260 ? -10.045 2.527 21.960 1.00 89.31 260 ASN A C 1
ATOM 2010 O O . ASN A 1 260 ? -10.573 2.839 23.022 1.00 89.31 260 ASN A O 1
ATOM 2014 N N . GLU A 1 261 ? -10.748 2.084 20.914 1.00 83.69 261 GLU A N 1
ATOM 2015 C CA . GLU A 1 261 ? -12.180 1.745 20.967 1.00 83.69 261 GLU A CA 1
ATOM 2016 C C . GLU A 1 261 ? -12.441 0.272 21.328 1.00 83.69 261 GLU A C 1
ATOM 2018 O O . GLU A 1 261 ? -13.598 -0.098 21.528 1.00 83.69 261 GLU A O 1
ATOM 2023 N N . SER A 1 262 ? -11.398 -0.567 21.346 1.00 68.62 262 SER A N 1
ATOM 2024 C CA . SER A 1 262 ? -11.480 -2.015 21.606 1.00 68.62 262 SER A CA 1
ATOM 2025 C C . SER A 1 262 ? -11.213 -2.331 23.071 1.00 68.62 262 SER A C 1
ATOM 2027 O O . SER A 1 262 ? -11.895 -3.244 23.584 1.00 68.62 262 SER A O 1
#

Sequence (262 aa):
MAEDVFVSLILLIPQVTVLALLVAVTIGMIRRTGSITAVFLVFCLTLWLFSDLYWVIYDNMFPEIRMPFAANEIGEFSMFLMSAATINSASARKLRSLPIMIGAAVFGGCNVVFWGLWSGEWLQDIVIGLVFTWVIYAAANSLKSSHALARWEWRTLGVLCTLALGAQALTFVLDEDGAAVSELVGYILLAVGAACMAAELIRAVRSKAAPRVLFALSSAAMVWMLTAKYLTDGYWYNAFLLLETLSIICWVLSARRVVNES

Secondary structure (DSSP, 8-state):
-HHHHHHHHHHHHHHHHHHHHHHHHHHHHHHHH--HHHHHHHHHHHHHHHHHHHHHHHHHH-TTS--SS-HHHHHHHHHHHHHHHHHHHHSS-----HHHHHHHHHHHHHHHHHHHHHHS-HHHHHHHHHHHHHHHHHHHHHHHHTT-S-HHHHHHHHHHHHHHHHHHHHTTTS-HHHHHHHHHHHHHHHHHHHHHHHHHHHHHHHTT--HHHHHHHHHHHHHHHHHHHHT--HHHHHHHHHHHHHHHHHHHHHHHHHHHT-

Foldseek 3Di:
DVVLVVLVLVLLVVLLVLLVVLLVVLVVLCVVQVQVLSVLLNLLSVLVSCLSVVVNVCCVVPVPDDDPDNVSLVSLLSSLLSLLVSLQSLAPDDDPDVVLLVLLCVLLVLLLVLCCVVVVPNVSSVSSSVSLSSLSSSLSSLCVRLVLDDPVLVVVVSVLSVLLSVLSVVLVVDDPVSNVVSLVSSLVSLVVVLVSLVVSLVVCVVVVHQLSSQLSSLSNSLSSLVSSLSSDDDVSVSVSSNSNSVSSVSNSVSSSRSSVVD

Mean predicted aligned error: 4.8 Å